Protein AF-A0A8K0Q1C7-F1 (afdb_monomer_lite)

Secondary structure (DSSP, 8-state):
-------PPEEE-PPPHHHHTSPP---SSGGGS-HHHHHHHHHH---HHHHHHHHHT-HHHHHHGGGS--EEE-STTS-TTGGGG-HHHHHHHHHHHSPB-TTSSBPTTEEE-TTT--EEE--GGGGHHHHHHHHHH--STTHHHHHHHHHHHHHTT--SS-HHHHHHHHHHHHHTT-S----TTTTTS-GGGGG----

Sequence (199 aa):
MKLVKCTHPTVPFIIPKELLNAVPRISSSLVRLPPEVLHNVFSHVTDPIDQVCLALTCKHLLQASSSLVMKIPSVAKLGDLRMLLCHRMDTLLRSTAAPLDVLGQPRDMSVPCQKCLRSRPARRSHWKEEGERFALMEPRTDAREIWNLIVLAWAIRYSPLCPACLLEVRRELEEKGDSQPDVPGITSLPKERCQLEWK

pLDDT: mean 74.29, std 16.91, range [25.5, 92.81]

Foldseek 3Di:
DDQDPPPFDKDWDDDDVVLLPDDWDDDDPLLVDDLVVLVVVLVPPPDLLVSVLQLLPTSSSVNSCNPPGRIDGDPPPDPDPCCVRPPSVLCSLCSRQFDADPVRHRDPQWHQAPPVSHTDHLDVVVCVVVQVVQPVVDPDPCSNVLLVLLSNCVSVVVDSHHSVVLVVVVVVCVVVVPDDDPSRRRPPDPPVVVPPDDD

Structure (mmCIF, N/CA/C/O backbone):
data_AF-A0A8K0Q1C7-F1
#
_entry.id   AF-A0A8K0Q1C7-F1
#
loop_
_atom_site.group_PDB
_atom_site.id
_atom_site.type_symbol
_atom_site.label_atom_id
_atom_site.label_alt_id
_atom_site.label_comp_id
_atom_site.label_asym_id
_atom_site.label_entity_id
_atom_site.label_seq_id
_atom_site.pdbx_PDB_ins_code
_atom_site.Cartn_x
_atom_site.Cartn_y
_atom_site.Cartn_z
_atom_site.occupancy
_atom_site.B_iso_or_equiv
_atom_site.auth_seq_id
_atom_site.auth_comp_id
_atom_site.auth_asym_id
_atom_site.auth_atom_id
_atom_site.pdbx_PDB_model_num
ATOM 1 N N . MET A 1 1 ? -1.712 -27.040 -1.690 1.00 34.91 1 MET A N 1
ATOM 2 C CA . MET A 1 1 ? -0.742 -25.965 -1.373 1.00 34.91 1 MET A CA 1
ATOM 3 C C . MET A 1 1 ? -0.682 -25.800 0.139 1.00 34.91 1 MET A C 1
ATOM 5 O O . MET A 1 1 ? -1.714 -25.535 0.739 1.00 34.91 1 MET A O 1
ATOM 9 N N . LYS A 1 2 ? 0.472 -26.036 0.778 1.00 25.50 2 LYS A N 1
ATOM 10 C CA . LYS A 1 2 ? 0.638 -25.807 2.223 1.00 25.50 2 LYS A CA 1
ATOM 11 C C . LYS A 1 2 ? 0.784 -24.300 2.447 1.00 25.50 2 LYS A C 1
ATOM 13 O O . LYS A 1 2 ? 1.738 -23.713 1.945 1.00 25.50 2 LYS A O 1
ATOM 18 N N . LEU A 1 3 ? -0.158 -23.683 3.164 1.00 35.91 3 LEU A N 1
ATOM 19 C CA . LEU A 1 3 ? -0.020 -22.307 3.643 1.00 35.91 3 LEU A CA 1
ATOM 20 C C . LEU A 1 3 ? 1.204 -22.261 4.561 1.00 35.91 3 LEU A C 1
ATOM 22 O O . LEU A 1 3 ? 1.187 -22.803 5.667 1.00 35.91 3 LEU A O 1
ATOM 26 N N . VAL A 1 4 ? 2.293 -21.671 4.073 1.00 39.97 4 VAL A N 1
ATOM 27 C CA . VAL A 1 4 ? 3.474 -21.391 4.886 1.00 39.97 4 VAL A CA 1
ATOM 28 C C . VAL A 1 4 ? 3.010 -20.466 6.008 1.00 39.97 4 VAL A C 1
ATOM 30 O O . VAL A 1 4 ? 2.592 -19.338 5.750 1.00 39.97 4 VAL A O 1
ATOM 33 N N . LYS A 1 5 ? 3.029 -20.947 7.258 1.00 42.75 5 LYS A N 1
ATOM 34 C CA . LYS A 1 5 ? 2.803 -20.098 8.431 1.00 42.75 5 LYS A CA 1
ATOM 35 C C . LYS A 1 5 ? 3.924 -19.073 8.462 1.00 42.75 5 LYS A C 1
ATOM 37 O O . LYS A 1 5 ? 5.047 -19.384 8.851 1.00 42.75 5 LYS A O 1
ATOM 42 N N . CYS A 1 6 ? 3.634 -17.858 8.025 1.00 48.75 6 CYS A N 1
ATOM 43 C CA . CYS A 1 6 ? 4.594 -16.785 8.124 1.00 48.75 6 CYS A CA 1
ATOM 44 C C . CYS A 1 6 ? 4.707 -16.339 9.589 1.00 48.75 6 CYS A C 1
ATOM 46 O O . CYS A 1 6 ? 3.894 -15.556 10.080 1.00 48.75 6 CYS A O 1
ATOM 48 N N . THR A 1 7 ? 5.707 -16.847 10.306 1.00 54.44 7 THR A N 1
ATOM 49 C CA . THR A 1 7 ? 6.089 -16.358 11.636 1.00 54.44 7 THR A CA 1
ATOM 50 C C . THR A 1 7 ? 6.857 -15.049 11.470 1.00 54.44 7 THR A C 1
ATOM 52 O O . THR A 1 7 ? 8.086 -15.020 11.501 1.00 54.44 7 THR A O 1
ATOM 55 N N . HIS A 1 8 ? 6.140 -13.962 11.187 1.00 60.16 8 HIS A N 1
ATOM 56 C CA . HIS A 1 8 ? 6.754 -12.644 11.073 1.00 60.16 8 HIS A CA 1
ATOM 57 C C . HIS A 1 8 ? 7.004 -12.039 12.455 1.00 60.16 8 HIS A C 1
ATOM 59 O O . HIS A 1 8 ? 6.135 -12.143 13.324 1.00 60.16 8 HIS A O 1
ATOM 65 N N . PRO A 1 9 ? 8.143 -11.356 12.661 1.00 65.62 9 PRO A N 1
ATOM 66 C CA . PRO A 1 9 ? 8.291 -10.489 13.816 1.00 65.62 9 PRO A CA 1
ATOM 67 C C . PRO A 1 9 ? 7.223 -9.392 13.738 1.00 65.62 9 PRO A C 1
ATOM 69 O O . PRO A 1 9 ? 7.116 -8.679 12.738 1.00 65.62 9 PRO A O 1
ATOM 72 N N . THR A 1 10 ? 6.406 -9.277 14.779 1.00 71.44 10 THR A N 1
ATOM 73 C CA . THR A 1 10 ? 5.402 -8.217 14.894 1.00 71.44 10 THR A CA 1
ATOM 74 C C . THR A 1 10 ? 5.972 -7.031 15.651 1.00 71.44 10 THR A C 1
ATOM 76 O O . THR A 1 10 ? 6.664 -7.223 16.650 1.00 71.44 10 THR A O 1
ATOM 79 N N . VAL A 1 11 ? 5.628 -5.821 15.225 1.00 79.44 11 VAL A N 1
ATOM 80 C CA . VAL A 1 11 ? 5.903 -4.582 15.964 1.00 79.44 11 VAL A CA 1
ATOM 81 C C . VAL A 1 11 ? 4.587 -3.951 16.420 1.00 79.44 11 VAL A C 1
ATOM 83 O O . VAL A 1 11 ? 3.551 -4.187 15.786 1.00 79.44 11 VAL A O 1
ATOM 86 N N . PRO A 1 12 ? 4.587 -3.191 17.529 1.00 84.12 12 PRO A N 1
ATOM 87 C CA . PRO A 1 12 ? 3.409 -2.432 17.923 1.00 84.12 12 PRO A CA 1
ATOM 88 C C . PRO A 1 12 ? 3.047 -1.431 16.823 1.00 84.12 12 PRO A C 1
ATOM 90 O O . PRO A 1 12 ? 3.923 -0.788 16.241 1.00 84.12 12 PRO A O 1
ATOM 93 N N . PHE A 1 13 ? 1.756 -1.311 16.531 1.00 83.19 13 PHE A N 1
ATOM 94 C CA . PHE A 1 13 ? 1.253 -0.252 15.669 1.00 83.19 13 PHE A CA 1
ATOM 95 C C . PHE A 1 13 ? 1.277 1.067 16.442 1.00 83.19 13 PHE A C 1
ATOM 97 O O . PHE A 1 13 ? 0.589 1.217 17.450 1.00 83.19 13 PHE A O 1
ATOM 104 N N . ILE A 1 14 ? 2.099 2.011 15.988 1.00 86.06 14 ILE A N 1
ATOM 105 C CA . ILE A 1 14 ? 2.256 3.313 16.637 1.00 86.06 14 ILE A CA 1
ATOM 106 C C . ILE A 1 14 ? 1.402 4.325 15.882 1.00 86.06 14 ILE A C 1
ATOM 108 O O . ILE A 1 14 ? 1.631 4.568 14.698 1.00 86.06 14 ILE A O 1
ATOM 112 N N . ILE A 1 15 ? 0.435 4.925 16.576 1.00 85.69 15 ILE A N 1
ATOM 113 C CA . ILE A 1 15 ? -0.414 5.980 16.020 1.00 85.69 15 ILE A CA 1
ATOM 114 C C . ILE A 1 15 ? 0.299 7.331 16.204 1.00 85.69 15 ILE A C 1
ATOM 116 O O . ILE A 1 15 ? 0.585 7.706 17.344 1.00 85.69 15 ILE A O 1
ATOM 120 N N . PRO A 1 16 ? 0.582 8.081 15.122 1.00 86.00 16 PRO A N 1
ATOM 121 C CA . PRO A 1 16 ? 1.118 9.436 15.218 1.00 86.00 16 PRO A CA 1
ATOM 122 C C . PRO A 1 16 ? 0.214 10.349 16.058 1.00 86.00 16 PRO A C 1
ATOM 124 O O . PRO A 1 16 ? -1.012 10.340 15.904 1.00 86.00 16 PRO A O 1
ATOM 127 N N . LYS A 1 17 ? 0.811 11.164 16.935 1.00 85.62 17 LYS A N 1
ATOM 128 C CA . LYS A 1 17 ? 0.073 12.034 17.872 1.00 85.62 17 LYS A CA 1
ATOM 129 C C . LYS A 1 17 ? -0.805 13.050 17.141 1.00 85.62 17 LYS A C 1
ATOM 131 O O . LYS A 1 17 ? -1.884 13.400 17.610 1.00 85.62 17 LYS A O 1
ATOM 136 N N . GLU A 1 18 ? -0.373 13.478 15.964 1.00 86.75 18 GLU A N 1
ATOM 137 C CA . GLU A 1 18 ? -1.080 14.413 15.092 1.00 86.75 18 GLU A CA 1
ATOM 138 C C . GLU A 1 18 ? -2.439 13.848 14.658 1.00 86.75 18 GLU A C 1
ATOM 140 O O . GLU A 1 18 ? -3.419 14.585 14.553 1.00 86.75 18 GLU A O 1
ATOM 145 N N . LEU A 1 19 ? -2.520 12.528 14.449 1.00 82.44 19 LEU A N 1
ATOM 146 C CA . LEU A 1 19 ? -3.763 11.853 14.079 1.00 82.44 19 LEU A CA 1
ATOM 147 C C . LEU A 1 19 ? -4.697 11.666 15.276 1.00 82.44 19 LEU A C 1
ATOM 149 O O . LEU A 1 19 ? -5.912 11.731 15.100 1.00 82.44 19 LEU A O 1
ATOM 153 N N . LEU A 1 20 ? -4.146 11.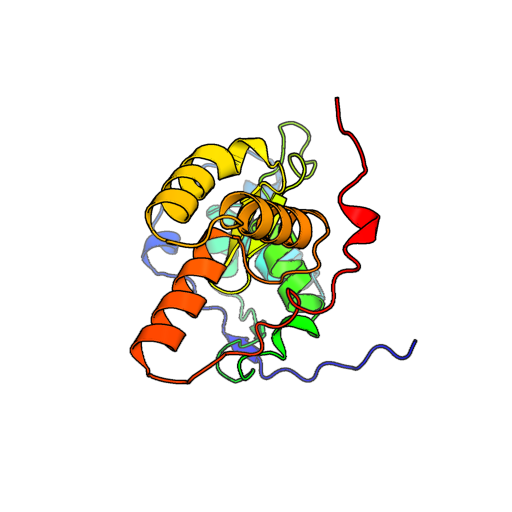490 16.480 1.00 83.31 20 LEU A N 1
ATOM 154 C CA . LEU A 1 20 ? -4.931 11.396 17.714 1.00 83.31 20 LEU A CA 1
ATOM 155 C C . LEU A 1 20 ? -5.591 12.727 18.080 1.00 83.31 20 LEU A C 1
ATOM 157 O O . LEU A 1 20 ? -6.706 12.728 18.588 1.00 83.31 20 LEU A O 1
ATOM 161 N N . ASN A 1 21 ? -4.951 13.852 17.767 1.00 83.31 21 ASN A N 1
ATOM 162 C CA . ASN A 1 21 ? -5.474 15.186 18.078 1.00 83.31 21 ASN A CA 1
ATOM 163 C C . ASN A 1 21 ? -6.458 15.725 17.025 1.00 83.31 21 ASN A C 1
ATOM 165 O O . ASN A 1 21 ? -7.063 16.779 17.216 1.00 83.31 21 ASN A O 1
ATOM 169 N N . ALA A 1 22 ? -6.615 15.041 15.892 1.00 81.50 22 ALA A N 1
ATOM 170 C CA . ALA A 1 22 ? -7.478 15.508 14.818 1.00 81.50 22 ALA A CA 1
ATOM 171 C C . ALA A 1 22 ? -8.967 15.369 15.182 1.00 81.50 22 ALA A C 1
ATOM 173 O O . ALA A 1 22 ? -9.406 14.320 15.646 1.00 81.50 22 ALA A O 1
ATOM 174 N N . VAL A 1 23 ? -9.775 16.395 14.890 1.00 82.44 23 VAL A N 1
ATOM 175 C CA . VAL A 1 23 ? -11.224 16.352 15.148 1.00 82.44 23 VAL A CA 1
ATOM 176 C C . VAL A 1 23 ? -11.880 15.267 14.276 1.00 82.44 23 VAL A C 1
ATOM 178 O O . VAL A 1 23 ? -11.792 15.338 13.041 1.00 82.44 23 VAL A O 1
ATOM 181 N N . PRO A 1 24 ? -12.520 14.244 14.874 1.00 79.00 24 PRO A N 1
ATOM 182 C CA . PRO A 1 24 ? -13.181 13.194 14.118 1.00 79.00 24 PRO A CA 1
ATOM 183 C C . PRO A 1 24 ? -14.488 13.711 13.512 1.00 79.00 24 PRO A C 1
ATOM 185 O O . PRO A 1 24 ? -15.308 14.337 14.179 1.00 79.00 24 PRO A O 1
ATOM 188 N N . ARG A 1 25 ? -14.718 13.404 12.232 1.00 79.25 25 ARG A N 1
ATOM 189 C CA . ARG A 1 25 ? -16.016 13.634 11.593 1.00 79.25 25 ARG A CA 1
ATOM 190 C C . ARG A 1 25 ? -16.886 12.400 11.796 1.00 79.25 25 ARG A C 1
ATOM 192 O O . ARG A 1 25 ? -16.594 11.345 11.241 1.00 79.25 25 ARG A O 1
ATOM 199 N N . ILE A 1 26 ? -17.953 12.541 12.573 1.00 77.69 26 ILE A N 1
ATOM 200 C CA . ILE A 1 26 ? -18.893 11.451 12.844 1.00 77.69 26 ILE A CA 1
ATOM 201 C C . ILE A 1 26 ? -19.893 11.372 11.689 1.00 77.69 26 ILE A C 1
ATOM 203 O O . ILE A 1 26 ? -20.749 12.243 11.541 1.00 77.69 26 ILE A O 1
ATOM 207 N N . SER A 1 27 ? -19.777 10.338 10.858 1.00 77.06 27 SER A N 1
ATOM 208 C CA . SER A 1 27 ? -20.628 10.148 9.674 1.00 77.06 27 SER A CA 1
ATOM 209 C C . SER A 1 27 ? -21.530 8.913 9.733 1.00 77.06 27 SER A C 1
ATOM 211 O O . SER A 1 27 ? -22.470 8.835 8.949 1.00 77.06 27 SER A O 1
ATOM 213 N N . SER A 1 28 ? -21.291 7.965 10.646 1.00 84.19 28 SER A N 1
ATOM 214 C CA . SER A 1 28 ? -22.028 6.694 10.717 1.00 84.19 28 SER A CA 1
ATOM 215 C C . SER A 1 28 ? -22.535 6.377 12.126 1.00 84.19 28 SER A C 1
ATOM 217 O O . SER A 1 28 ? -22.046 6.923 13.114 1.00 84.19 28 SER A O 1
ATOM 219 N N . SER A 1 29 ? -23.524 5.482 12.220 1.00 86.25 29 SER A N 1
ATOM 220 C CA . SER A 1 29 ? -24.071 4.987 13.492 1.00 86.25 29 SER A CA 1
ATOM 221 C C . SER A 1 29 ? -23.040 4.213 14.313 1.00 86.25 29 SER A C 1
ATOM 223 O O . SER A 1 29 ? -22.996 4.379 15.526 1.00 86.25 29 SER A O 1
ATOM 225 N N . LEU A 1 30 ? -22.168 3.442 13.655 1.00 85.19 30 LEU A N 1
ATOM 226 C CA . LEU A 1 30 ? -21.071 2.718 14.302 1.00 85.19 30 LEU A CA 1
ATOM 227 C C . LEU A 1 30 ? -20.142 3.672 15.065 1.00 85.19 30 LEU A C 1
ATOM 229 O O . LEU A 1 30 ? -19.778 3.413 16.201 1.00 85.19 30 LEU A O 1
ATOM 233 N N . VAL A 1 31 ? -19.810 4.813 14.460 1.00 84.06 31 VAL A N 1
ATOM 234 C CA . VAL A 1 31 ? -18.893 5.817 15.023 1.00 84.06 31 VAL A CA 1
ATOM 235 C C . VAL A 1 31 ? -19.557 6.669 16.122 1.00 84.06 31 VAL A C 1
ATOM 237 O O . VAL A 1 31 ? -18.884 7.437 16.795 1.00 84.06 31 VAL A O 1
ATOM 240 N N . ARG A 1 32 ? -20.877 6.542 16.325 1.00 86.69 32 ARG A N 1
ATOM 241 C CA . ARG A 1 32 ? -21.614 7.185 17.432 1.00 86.69 32 ARG A CA 1
ATOM 242 C C . ARG A 1 32 ? -21.676 6.328 18.692 1.00 86.69 32 ARG A C 1
ATOM 244 O O . ARG A 1 32 ? -22.208 6.790 19.699 1.00 86.69 32 ARG A O 1
ATOM 251 N N . LEU A 1 33 ? -21.216 5.081 18.622 1.00 87.50 33 LEU A N 1
ATOM 252 C CA . LEU A 1 33 ? -21.247 4.188 19.768 1.00 87.50 33 LEU A CA 1
ATOM 253 C C . LEU A 1 33 ? -20.301 4.689 20.870 1.00 87.50 33 LEU A C 1
ATOM 255 O O . LEU A 1 33 ? -19.265 5.282 20.559 1.00 87.50 33 LEU A O 1
ATOM 259 N N . PRO A 1 34 ? -20.627 4.427 22.146 1.00 88.88 34 PRO A N 1
ATOM 260 C CA . PRO A 1 34 ? -19.713 4.690 23.246 1.00 88.88 34 PRO A CA 1
ATOM 261 C C . PRO A 1 34 ? -18.364 3.978 23.043 1.00 88.88 34 PRO A C 1
ATOM 263 O O . PRO A 1 34 ? -18.330 2.882 22.464 1.00 88.88 34 PRO A O 1
ATOM 266 N N . PRO A 1 35 ? -17.253 4.564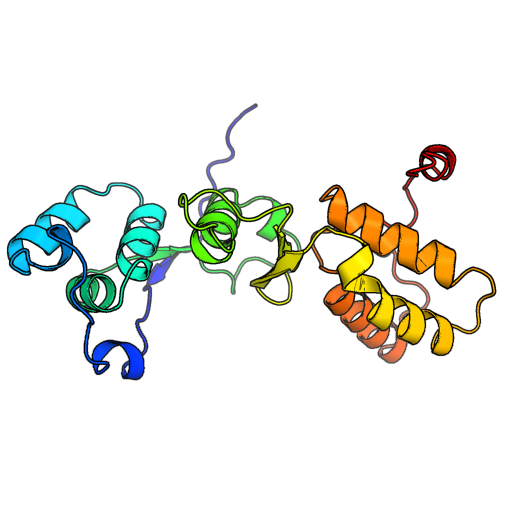 23.520 1.00 85.38 35 PRO A N 1
ATOM 267 C CA . PRO A 1 35 ? -15.916 4.008 23.331 1.00 85.38 35 PRO A CA 1
ATOM 268 C C . PRO A 1 35 ? -15.776 2.585 23.888 1.00 85.38 35 PRO A C 1
ATOM 270 O O . PRO A 1 35 ? -15.075 1.773 23.292 1.00 85.38 35 PRO A O 1
ATOM 273 N N . GLU A 1 36 ? -16.499 2.239 24.953 1.00 89.88 36 GLU A N 1
ATOM 274 C CA . GLU A 1 36 ? -16.512 0.899 25.550 1.00 89.88 36 GLU A CA 1
ATOM 275 C C . GLU A 1 36 ? -17.083 -0.143 24.580 1.00 89.88 36 GLU A C 1
ATOM 277 O O . GLU A 1 36 ? -16.567 -1.254 24.451 1.00 89.88 36 GLU A O 1
ATOM 282 N N . VAL A 1 37 ? -18.139 0.226 23.849 1.00 91.94 37 VAL A N 1
ATOM 283 C CA . VAL A 1 37 ? -18.746 -0.644 22.837 1.00 91.94 37 VAL A CA 1
ATOM 284 C C . VAL A 1 37 ? -17.806 -0.785 21.645 1.00 91.94 37 VAL A C 1
ATOM 286 O O . VAL A 1 37 ? -17.632 -1.889 21.135 1.00 91.94 37 VAL A O 1
ATOM 289 N N . LEU A 1 38 ? -17.151 0.303 21.230 1.00 90.25 38 LEU A N 1
ATOM 290 C CA . LEU A 1 38 ? -16.139 0.255 20.176 1.00 90.25 38 LEU A CA 1
ATOM 291 C C . LEU A 1 38 ? -14.970 -0.655 20.565 1.00 90.25 38 LEU A C 1
ATOM 293 O O . LEU A 1 38 ? -14.557 -1.482 19.757 1.00 90.25 38 LEU A O 1
ATOM 297 N N . HIS A 1 39 ? -14.477 -0.576 21.803 1.00 89.25 39 HIS A N 1
ATOM 298 C CA . HIS A 1 39 ? -13.449 -1.489 22.316 1.00 89.25 39 HIS A CA 1
ATOM 299 C C . HIS A 1 39 ? -13.892 -2.946 22.274 1.00 89.25 39 HIS A C 1
ATOM 301 O O . HIS A 1 39 ? -13.106 -3.792 21.853 1.00 89.25 39 HIS A O 1
ATOM 307 N N . ASN A 1 40 ? -15.145 -3.237 22.630 1.00 90.69 40 ASN A N 1
ATOM 308 C CA . ASN A 1 40 ? -15.696 -4.584 22.494 1.00 90.69 40 ASN A CA 1
ATOM 309 C C . ASN A 1 40 ? -15.747 -5.040 21.030 1.00 90.69 40 ASN A C 1
ATOM 311 O O . ASN A 1 40 ? -15.426 -6.185 20.731 1.00 90.69 40 ASN A O 1
ATOM 315 N N . VAL A 1 41 ? -16.081 -4.154 20.088 1.00 91.56 41 VAL A N 1
ATOM 316 C CA . VAL A 1 41 ? -16.011 -4.488 18.656 1.00 91.56 41 VAL A CA 1
ATOM 317 C C . VAL A 1 41 ? -14.579 -4.857 18.266 1.00 91.56 41 VAL A C 1
ATOM 319 O O . VAL A 1 41 ? -14.373 -5.903 17.656 1.00 91.56 41 VAL A O 1
ATOM 322 N N . PHE A 1 42 ? -13.584 -4.058 18.659 1.00 91.25 42 PHE A N 1
ATOM 323 C CA . PHE A 1 42 ? -12.179 -4.362 18.378 1.00 91.25 42 PHE A CA 1
ATOM 324 C C . PHE A 1 42 ? -11.700 -5.667 19.033 1.00 91.25 42 PHE A C 1
ATOM 326 O O . PHE A 1 42 ? -10.927 -6.397 18.413 1.00 91.25 42 PHE A O 1
ATOM 333 N N . SER A 1 43 ? -12.148 -5.985 20.252 1.00 89.31 43 SER A N 1
ATOM 334 C CA . SER A 1 43 ? -11.747 -7.213 20.954 1.00 89.31 43 SER A CA 1
ATOM 335 C C . SER A 1 43 ? -12.317 -8.481 20.308 1.00 89.31 43 SER A C 1
ATOM 337 O O . SER A 1 43 ? -11.690 -9.538 20.382 1.00 89.31 43 SER A O 1
ATOM 339 N N . HIS A 1 44 ? -13.454 -8.373 19.614 1.00 91.69 44 HIS A N 1
ATOM 340 C CA . HIS A 1 44 ? -14.030 -9.460 18.821 1.00 91.69 44 HIS A CA 1
ATOM 341 C C . HIS A 1 44 ? -13.348 -9.674 17.463 1.00 91.69 44 HIS A C 1
ATOM 343 O O . HIS A 1 44 ? -13.523 -10.734 16.859 1.00 91.69 44 HIS A O 1
ATOM 349 N N . VAL A 1 45 ? -12.552 -8.718 16.974 1.00 89.06 45 VAL A N 1
ATOM 350 C CA . VAL A 1 45 ? -11.772 -8.902 15.745 1.00 89.06 45 VAL A CA 1
ATOM 351 C C . VAL A 1 45 ? -10.541 -9.750 16.059 1.00 89.06 45 VAL A C 1
ATOM 353 O O . VAL A 1 45 ? -9.613 -9.300 16.725 1.00 89.06 45 VAL A O 1
ATOM 356 N N . THR A 1 46 ? -10.521 -10.991 15.572 1.00 85.75 46 THR A N 1
ATOM 357 C CA . THR A 1 46 ? -9.462 -11.962 15.894 1.00 85.75 46 THR A CA 1
ATOM 358 C C . THR A 1 46 ? -8.181 -11.778 15.085 1.00 85.75 46 THR A C 1
ATOM 360 O O . THR A 1 46 ? -7.116 -12.197 15.537 1.00 85.75 46 THR A O 1
ATOM 363 N N . ASP A 1 47 ? -8.262 -11.193 13.885 1.00 82.75 47 ASP A N 1
ATOM 364 C CA . ASP A 1 47 ? -7.087 -10.935 13.052 1.00 82.75 47 ASP A CA 1
ATOM 365 C C . ASP A 1 47 ? -6.502 -9.538 13.362 1.00 82.75 47 ASP A C 1
ATOM 367 O O . ASP A 1 47 ? -7.180 -8.529 13.163 1.00 82.75 47 ASP A O 1
ATOM 371 N N . PRO A 1 48 ? -5.229 -9.436 13.799 1.00 81.44 48 PRO A N 1
ATOM 372 C CA . PRO A 1 48 ? -4.538 -8.155 13.969 1.00 81.44 48 PRO A CA 1
ATOM 373 C C . PRO A 1 48 ? -4.542 -7.250 12.725 1.00 81.44 48 PRO A C 1
ATOM 375 O O . PRO A 1 48 ? -4.487 -6.030 12.850 1.00 81.44 48 PRO A O 1
ATOM 378 N N . ILE A 1 49 ? -4.591 -7.834 11.525 1.00 80.56 49 ILE A N 1
ATOM 379 C CA . ILE A 1 49 ? -4.678 -7.107 10.253 1.00 80.56 49 ILE A CA 1
ATOM 380 C C . ILE A 1 49 ? -6.027 -6.408 10.147 1.00 80.56 49 ILE A C 1
ATOM 382 O O . ILE A 1 49 ? -6.075 -5.208 9.885 1.00 80.56 49 ILE A O 1
ATOM 386 N N . ASP A 1 50 ? -7.101 -7.136 10.433 1.00 83.75 50 ASP A N 1
ATOM 387 C CA . ASP A 1 50 ? -8.457 -6.605 10.397 1.00 83.75 50 ASP A CA 1
ATOM 388 C C . ASP A 1 50 ? -8.668 -5.557 11.494 1.00 83.75 50 ASP A C 1
ATOM 390 O O . ASP A 1 50 ? -9.343 -4.559 11.254 1.00 83.75 50 ASP A O 1
ATOM 394 N N . GLN A 1 51 ? -8.034 -5.716 12.665 1.00 88.06 51 GLN A N 1
ATOM 395 C CA . GLN A 1 51 ? -8.037 -4.692 13.719 1.00 88.06 51 GLN A CA 1
ATOM 396 C C . GLN A 1 51 ? -7.423 -3.380 13.222 1.00 88.06 51 GLN A C 1
ATOM 398 O O . GLN A 1 51 ? -8.001 -2.309 13.405 1.00 88.06 51 GLN A O 1
ATOM 403 N N . VAL A 1 52 ? -6.272 -3.454 12.552 1.00 87.19 52 VAL A N 1
ATOM 404 C CA . VAL A 1 52 ? -5.601 -2.275 11.992 1.00 87.19 52 VAL A CA 1
ATOM 405 C C . VAL A 1 52 ? -6.424 -1.676 10.855 1.00 87.19 52 VAL A C 1
ATOM 407 O O . VAL A 1 52 ? -6.606 -0.462 10.816 1.00 87.19 52 VAL A O 1
ATOM 410 N N . CYS A 1 53 ? -6.982 -2.495 9.961 1.00 84.69 53 CYS A N 1
ATOM 411 C CA . CYS A 1 53 ? -7.887 -2.022 8.914 1.00 84.69 53 CYS A CA 1
ATOM 412 C C . CYS A 1 53 ? -9.103 -1.301 9.506 1.00 84.69 53 CYS A C 1
ATOM 414 O O . CYS A 1 53 ? -9.424 -0.204 9.055 1.00 84.69 53 CYS A O 1
ATOM 416 N N . LEU A 1 54 ? -9.728 -1.866 10.544 1.00 88.81 54 LEU A N 1
ATOM 417 C CA . LEU A 1 54 ? -10.853 -1.263 11.253 1.00 88.81 54 LEU A CA 1
ATOM 418 C C . LEU A 1 54 ? -10.466 0.090 11.862 1.00 88.81 54 LEU A C 1
ATOM 420 O O . LEU A 1 54 ? -11.178 1.073 11.655 1.00 88.81 54 LEU A O 1
ATOM 424 N N . ALA A 1 55 ? -9.319 0.167 12.540 1.00 90.06 55 ALA A N 1
ATOM 425 C CA . ALA A 1 55 ? -8.792 1.414 13.089 1.00 90.06 55 ALA A CA 1
ATOM 426 C C . ALA A 1 55 ? -8.550 2.472 12.000 1.00 90.06 55 ALA A C 1
ATOM 428 O O . ALA A 1 55 ? -8.867 3.643 12.189 1.00 90.06 55 ALA A O 1
ATOM 429 N N . LEU A 1 56 ? -8.035 2.068 10.836 1.00 87.19 56 LEU A N 1
ATOM 430 C CA . LEU A 1 56 ? -7.710 2.969 9.727 1.00 87.19 56 LEU A CA 1
ATOM 431 C C . LEU A 1 56 ? -8.925 3.437 8.909 1.00 87.19 56 LEU A C 1
ATOM 433 O O . LEU A 1 56 ? -8.782 4.360 8.108 1.00 87.19 56 LEU A O 1
ATOM 437 N N . THR A 1 57 ? -10.115 2.861 9.106 1.00 85.38 57 THR A N 1
ATOM 438 C CA . THR A 1 57 ? -11.321 3.275 8.363 1.00 85.38 57 THR A CA 1
ATOM 439 C C . THR A 1 57 ? -11.703 4.736 8.609 1.00 85.38 57 THR A C 1
ATOM 441 O O . THR A 1 57 ? -12.142 5.428 7.687 1.00 85.38 57 THR A O 1
ATOM 444 N N . CYS A 1 58 ? -11.551 5.235 9.840 1.00 85.69 58 CYS A N 1
ATOM 445 C CA . CYS A 1 58 ? -11.808 6.632 10.165 1.00 85.69 58 CYS A CA 1
ATOM 446 C C . CYS A 1 58 ? -11.021 7.097 11.395 1.00 85.69 58 CYS A C 1
ATOM 448 O O . CYS A 1 58 ? -10.616 6.309 12.246 1.00 85.69 58 CYS A O 1
ATOM 450 N N . LYS A 1 59 ? -10.862 8.419 11.530 1.00 87.69 59 LYS A N 1
ATOM 451 C CA . LYS A 1 59 ? -10.118 9.032 12.644 1.00 87.69 59 LYS A CA 1
ATOM 452 C C . LYS A 1 59 ? -10.673 8.658 14.019 1.00 87.69 59 LYS A C 1
ATOM 454 O O . LYS A 1 59 ? -9.898 8.466 14.944 1.00 87.69 59 LYS A O 1
ATOM 459 N N . HIS A 1 60 ? -11.995 8.545 14.148 1.00 88.31 60 HIS A N 1
ATOM 460 C CA . HIS A 1 60 ? -12.613 8.211 15.429 1.00 88.31 60 HIS A CA 1
ATOM 461 C C . HIS A 1 60 ? -12.303 6.775 15.858 1.00 88.31 60 HIS A C 1
ATOM 463 O O . HIS A 1 60 ? -11.985 6.538 17.015 1.00 88.31 60 HIS A O 1
ATOM 469 N N . LEU A 1 61 ? -12.347 5.823 14.921 1.00 89.81 61 LEU A N 1
ATOM 470 C CA . LEU A 1 61 ? -11.982 4.433 15.197 1.00 89.81 61 LEU A CA 1
ATOM 471 C C . LEU A 1 61 ? -10.483 4.301 15.470 1.00 89.81 61 LEU A C 1
ATOM 473 O O . LEU A 1 61 ? -10.098 3.559 16.369 1.00 89.81 61 LEU A O 1
ATOM 477 N N . LEU A 1 62 ? -9.650 5.094 14.791 1.00 89.75 62 LEU A N 1
ATOM 478 C CA . LEU A 1 62 ? -8.227 5.196 15.101 1.00 89.75 62 LEU A CA 1
ATOM 479 C C . LEU A 1 62 ? -7.998 5.706 16.535 1.00 89.75 62 LEU A C 1
ATOM 481 O O . LEU A 1 62 ? -7.227 5.110 17.282 1.00 89.75 62 LEU A O 1
ATOM 485 N N . GLN A 1 63 ? -8.707 6.758 16.951 1.00 88.44 63 GLN A N 1
ATOM 486 C CA . GLN A 1 63 ? -8.657 7.287 18.319 1.00 88.44 63 GLN A CA 1
ATOM 487 C C . GLN A 1 63 ? -9.159 6.270 19.347 1.00 88.44 63 GLN A C 1
ATOM 489 O O . GLN A 1 63 ? -8.484 6.040 20.348 1.00 88.44 63 GLN A O 1
ATOM 494 N N . ALA A 1 64 ? -10.293 5.615 19.090 1.00 87.69 64 ALA A N 1
ATOM 495 C CA . ALA A 1 64 ? -10.825 4.569 19.959 1.00 87.69 64 ALA A CA 1
ATOM 496 C C . ALA A 1 64 ? -9.829 3.408 20.111 1.00 87.69 64 ALA A C 1
ATOM 498 O O . ALA A 1 64 ? -9.663 2.872 21.202 1.00 87.69 64 ALA A O 1
ATOM 499 N N . SER A 1 65 ? -9.097 3.070 19.049 1.00 89.44 65 SER A N 1
ATOM 500 C CA . SER A 1 65 ? -8.083 2.014 19.072 1.00 89.44 65 SER A CA 1
ATOM 501 C C . SER A 1 65 ? -6.781 2.387 19.798 1.00 89.44 65 SER A C 1
ATOM 503 O O . SER A 1 65 ? -5.932 1.524 19.994 1.00 89.44 65 SER A O 1
ATOM 505 N N . SER A 1 66 ? -6.602 3.643 20.224 1.00 87.94 66 SER A N 1
ATOM 506 C CA . SER A 1 66 ? -5.342 4.124 20.820 1.00 87.94 66 SER A CA 1
ATOM 507 C C . SER A 1 66 ? -4.969 3.460 22.147 1.00 87.94 66 SER A C 1
ATOM 509 O O . SER A 1 66 ? -3.788 3.363 22.476 1.00 87.94 66 SER A O 1
ATOM 511 N N . SER A 1 67 ? -5.957 2.968 22.892 1.00 83.00 67 SER A N 1
ATOM 512 C CA . SER A 1 67 ? -5.761 2.204 24.126 1.00 83.00 67 SER A CA 1
ATOM 513 C C . SER A 1 67 ? -5.557 0.704 23.883 1.00 83.00 67 SER A C 1
ATOM 515 O O . SER A 1 67 ? -5.352 -0.045 24.836 1.00 83.00 67 SER A O 1
ATOM 517 N N . LEU A 1 68 ? -5.622 0.247 22.627 1.00 85.00 68 LEU A N 1
ATOM 518 C CA . LEU A 1 68 ? -5.473 -1.156 22.254 1.00 85.00 68 LEU A CA 1
ATOM 519 C C . LEU A 1 68 ? -4.061 -1.435 21.740 1.00 85.00 68 LEU A C 1
ATOM 521 O O . LEU A 1 68 ? -3.502 -0.701 20.926 1.00 85.00 68 LEU A O 1
ATOM 525 N N . VAL A 1 69 ? -3.492 -2.560 22.171 1.00 83.94 69 VAL A N 1
ATOM 526 C CA . VAL A 1 69 ? -2.188 -3.021 21.682 1.00 83.94 69 VAL A CA 1
ATOM 527 C C . VAL A 1 69 ? -2.385 -3.795 20.380 1.00 83.94 69 VAL A C 1
ATOM 529 O O . VAL A 1 69 ? -2.467 -5.023 20.371 1.00 83.94 69 VAL A O 1
ATOM 532 N N . MET A 1 70 ? -2.447 -3.070 19.265 1.00 85.12 70 MET A N 1
ATOM 533 C CA . MET A 1 70 ? -2.466 -3.667 17.928 1.00 85.12 70 MET A CA 1
ATOM 534 C C . MET A 1 70 ? -1.046 -4.005 17.462 1.00 85.12 70 MET A C 1
ATOM 536 O O . MET A 1 70 ? -0.090 -3.258 17.691 1.00 85.12 70 MET A O 1
ATOM 540 N N . LYS A 1 71 ? -0.901 -5.142 16.780 1.00 82.50 71 LYS A N 1
ATOM 541 C CA . LYS A 1 71 ? 0.381 -5.636 16.263 1.00 82.50 71 LYS A CA 1
ATOM 542 C C . LYS A 1 71 ? 0.340 -5.699 14.743 1.00 82.50 71 LYS A C 1
ATOM 544 O O . LYS A 1 71 ? -0.507 -6.389 14.184 1.00 82.50 71 LYS A O 1
ATOM 549 N N . ILE A 1 72 ? 1.301 -5.053 14.090 1.00 77.25 72 ILE A N 1
ATOM 550 C CA . ILE A 1 72 ? 1.494 -5.146 12.639 1.00 77.25 72 ILE A CA 1
ATOM 551 C C . ILE A 1 72 ? 2.710 -6.018 12.309 1.00 77.25 72 ILE A C 1
ATOM 553 O O . ILE A 1 72 ? 3.675 -6.059 13.082 1.00 77.25 72 ILE A O 1
ATOM 557 N N . PRO A 1 73 ? 2.707 -6.728 11.168 1.00 71.88 73 PRO A N 1
ATOM 558 C CA . PRO A 1 73 ? 3.911 -7.387 10.679 1.00 71.88 73 PRO A CA 1
ATOM 559 C C . PRO A 1 73 ? 5.010 -6.346 10.409 1.00 71.88 73 PRO A C 1
ATOM 561 O O . PRO A 1 73 ? 4.764 -5.313 9.791 1.00 71.88 73 PRO A O 1
ATOM 564 N N . SER A 1 74 ? 6.229 -6.598 10.889 1.00 67.38 74 SER A N 1
ATOM 565 C CA . SER A 1 74 ? 7.357 -5.683 10.692 1.00 67.38 74 SER A CA 1
ATOM 566 C C . SER A 1 74 ? 7.993 -5.862 9.316 1.00 67.38 74 SER A C 1
ATOM 568 O O . SER A 1 74 ? 8.422 -6.963 8.974 1.00 67.38 74 SER A O 1
ATOM 570 N N . VAL A 1 75 ? 8.119 -4.764 8.566 1.00 57.59 75 VAL A N 1
ATOM 571 C CA . VAL A 1 75 ? 8.801 -4.726 7.258 1.00 57.59 75 VAL A CA 1
ATOM 572 C C . VAL A 1 75 ? 10.327 -4.648 7.415 1.00 57.59 75 VAL A C 1
ATOM 574 O O . VAL A 1 75 ? 11.056 -5.223 6.618 1.00 57.59 75 VAL A O 1
ATOM 577 N N . ALA A 1 76 ? 10.829 -4.033 8.493 1.00 53.72 76 ALA A N 1
ATOM 578 C CA . ALA A 1 76 ? 12.255 -3.726 8.681 1.00 53.72 76 ALA A CA 1
ATOM 579 C C . ALA A 1 76 ? 13.185 -4.951 8.827 1.00 53.72 76 ALA A C 1
ATOM 581 O O . ALA A 1 76 ? 14.400 -4.809 8.753 1.00 53.72 76 ALA A O 1
ATOM 582 N N . LYS A 1 77 ? 12.638 -6.154 9.052 1.00 49.00 77 LYS A N 1
ATOM 583 C CA . LYS A 1 77 ? 13.411 -7.412 9.134 1.00 49.00 77 LYS A CA 1
ATOM 584 C C . LYS A 1 77 ? 13.175 -8.359 7.953 1.00 49.00 77 LYS A C 1
ATOM 586 O O . LYS A 1 77 ? 13.738 -9.452 7.934 1.00 49.00 77 LYS A O 1
ATOM 591 N N . LEU A 1 78 ? 12.339 -7.982 6.984 1.00 50.16 78 LEU A N 1
ATOM 592 C CA . LEU A 1 78 ? 12.169 -8.736 5.745 1.00 50.16 78 LEU A CA 1
ATOM 593 C C . LEU A 1 78 ? 13.090 -8.132 4.684 1.00 50.16 78 LEU A C 1
ATOM 595 O O . LEU A 1 78 ? 12.725 -7.158 4.041 1.00 50.16 78 LEU A O 1
ATOM 599 N N . GLY A 1 79 ? 14.274 -8.720 4.503 1.00 46.03 79 GLY A N 1
ATOM 600 C CA . GLY A 1 79 ? 15.172 -8.363 3.403 1.00 46.03 79 GLY A CA 1
ATOM 601 C C . GLY A 1 79 ? 14.469 -8.374 2.035 1.00 46.03 79 GLY A C 1
ATOM 602 O O . GLY A 1 79 ? 13.563 -9.185 1.800 1.00 46.03 79 GLY A O 1
ATOM 603 N N . ASP A 1 80 ? 14.941 -7.467 1.179 1.00 53.22 80 ASP A N 1
ATOM 604 C CA . ASP A 1 80 ? 14.391 -6.817 -0.028 1.00 53.22 80 ASP A CA 1
ATOM 605 C C . ASP A 1 80 ? 13.503 -7.583 -1.034 1.00 53.22 80 ASP A C 1
ATOM 607 O O . ASP A 1 80 ? 12.983 -6.974 -1.963 1.00 53.22 80 ASP A O 1
ATOM 611 N N . LEU A 1 81 ? 13.240 -8.884 -0.888 1.00 48.75 81 LEU A N 1
ATOM 612 C CA . LEU A 1 81 ? 12.427 -9.657 -1.849 1.00 48.75 81 LEU A CA 1
ATOM 613 C C . LEU A 1 81 ? 11.384 -10.581 -1.197 1.00 48.75 81 LEU A C 1
ATOM 615 O O . LEU A 1 81 ? 10.542 -11.156 -1.884 1.00 48.75 81 LEU A O 1
ATOM 619 N N . ARG A 1 82 ? 11.367 -10.719 0.137 1.00 48.91 82 ARG A N 1
ATOM 620 C CA . ARG A 1 82 ? 10.396 -11.588 0.841 1.00 48.91 82 ARG A CA 1
ATOM 621 C C . ARG A 1 82 ? 9.038 -10.939 1.119 1.00 48.91 82 ARG A C 1
ATOM 623 O O . ARG A 1 82 ? 8.112 -11.647 1.518 1.00 48.91 82 ARG A O 1
ATOM 630 N N . MET A 1 83 ? 8.892 -9.637 0.857 1.00 51.03 83 MET A N 1
ATOM 631 C CA . MET A 1 83 ? 7.592 -8.943 0.836 1.00 51.03 83 MET A CA 1
ATOM 632 C C . MET A 1 83 ? 6.584 -9.652 -0.086 1.00 51.03 83 MET A C 1
ATOM 634 O O . MET A 1 83 ? 5.399 -9.704 0.230 1.00 51.03 83 MET A O 1
ATOM 638 N N . LEU A 1 84 ? 7.077 -10.288 -1.159 1.00 50.41 84 LEU A N 1
ATOM 639 C CA . LEU A 1 84 ? 6.311 -11.070 -2.137 1.00 50.41 84 LEU A CA 1
ATOM 640 C C . LEU A 1 84 ? 5.569 -12.289 -1.560 1.00 50.41 84 LEU A C 1
ATOM 642 O O . LEU A 1 84 ? 4.655 -12.795 -2.203 1.00 50.41 84 LEU A O 1
ATOM 646 N N . LEU A 1 85 ? 5.945 -12.785 -0.375 1.00 52.72 85 LEU A N 1
ATOM 647 C CA . LEU A 1 85 ? 5.389 -14.027 0.185 1.00 52.72 85 LEU A CA 1
ATOM 648 C C . LEU A 1 85 ? 4.489 -13.803 1.404 1.00 52.72 85 LEU A C 1
ATOM 650 O O . LEU A 1 85 ? 3.824 -14.738 1.858 1.00 52.72 85 LEU A O 1
ATOM 654 N N . CYS A 1 86 ? 4.436 -12.582 1.943 1.00 64.62 86 CYS A N 1
ATOM 655 C CA . CYS A 1 86 ? 3.526 -12.277 3.037 1.00 64.62 86 CYS A CA 1
ATOM 656 C C . CYS A 1 86 ? 2.167 -11.860 2.481 1.00 64.62 86 CYS A C 1
ATOM 658 O O . CYS A 1 86 ? 1.888 -10.673 2.310 1.00 64.62 86 CYS A O 1
ATOM 660 N N . HIS A 1 87 ? 1.295 -12.846 2.270 1.00 67.69 87 HIS A N 1
ATOM 661 C CA . HIS A 1 87 ? -0.099 -12.594 1.900 1.00 67.69 87 HIS A CA 1
ATOM 662 C C . HIS A 1 87 ? -0.774 -11.575 2.835 1.00 67.69 87 HIS A C 1
ATOM 664 O O . HIS A 1 87 ? -1.590 -10.798 2.378 1.00 67.69 87 HIS A O 1
ATOM 670 N N . ARG A 1 88 ? -0.401 -11.507 4.124 1.00 66.19 88 ARG A N 1
ATOM 671 C CA . ARG A 1 88 ? -1.000 -10.567 5.093 1.00 66.19 88 ARG A CA 1
ATOM 672 C C . ARG A 1 88 ? -0.599 -9.111 4.859 1.00 66.19 88 ARG A C 1
ATOM 674 O O . ARG A 1 88 ? -1.439 -8.231 4.999 1.00 66.19 88 ARG A O 1
ATOM 681 N N . MET A 1 89 ? 0.657 -8.850 4.494 1.00 69.69 89 MET A N 1
ATOM 682 C CA . MET A 1 89 ? 1.111 -7.499 4.144 1.00 69.69 89 MET A CA 1
ATOM 683 C C . MET A 1 89 ? 0.570 -7.074 2.783 1.00 69.69 89 MET A C 1
ATOM 685 O O . MET A 1 89 ? 0.152 -5.931 2.628 1.00 69.69 89 MET A O 1
ATOM 689 N N . ASP A 1 90 ? 0.526 -7.995 1.819 1.00 68.62 90 ASP A N 1
ATOM 690 C CA . ASP A 1 90 ? -0.126 -7.751 0.532 1.00 68.62 90 ASP A CA 1
ATOM 691 C C . ASP A 1 90 ? -1.623 -7.445 0.727 1.00 68.62 90 ASP A C 1
ATOM 693 O O . ASP A 1 90 ? -2.113 -6.453 0.193 1.00 68.62 90 ASP A O 1
ATOM 697 N N . THR A 1 91 ? -2.324 -8.199 1.582 1.00 69.44 91 THR A N 1
ATOM 698 C CA . THR A 1 91 ? -3.714 -7.917 1.967 1.00 69.44 91 THR A CA 1
ATOM 699 C C . THR A 1 91 ? -3.854 -6.554 2.633 1.00 69.44 91 THR A C 1
ATOM 701 O O . THR A 1 91 ? -4.717 -5.797 2.208 1.00 69.44 91 THR A O 1
ATOM 704 N N . LEU A 1 92 ? -3.006 -6.200 3.608 1.00 71.19 92 LEU A N 1
ATOM 705 C CA . LEU A 1 92 ? -3.020 -4.870 4.238 1.00 71.19 92 LEU A CA 1
ATOM 706 C C . LEU A 1 92 ? -2.867 -3.749 3.212 1.00 71.19 92 LEU A C 1
ATOM 708 O O . LEU A 1 92 ? -3.635 -2.789 3.213 1.00 71.19 92 LEU A O 1
ATOM 712 N N . LEU A 1 93 ? -1.869 -3.855 2.335 1.00 71.12 93 LEU A N 1
ATOM 713 C CA . LEU A 1 93 ? -1.603 -2.837 1.324 1.00 71.12 93 LEU A CA 1
ATOM 714 C C . LEU A 1 93 ? -2.764 -2.742 0.330 1.00 71.12 93 LEU A C 1
ATOM 716 O O . LEU A 1 93 ? -3.158 -1.642 -0.045 1.00 71.12 93 LEU A O 1
ATOM 720 N N . ARG A 1 94 ? -3.366 -3.869 -0.061 1.00 68.88 94 ARG A N 1
ATOM 721 C CA . ARG A 1 94 ? -4.540 -3.874 -0.945 1.00 68.88 94 ARG A CA 1
ATOM 722 C C . 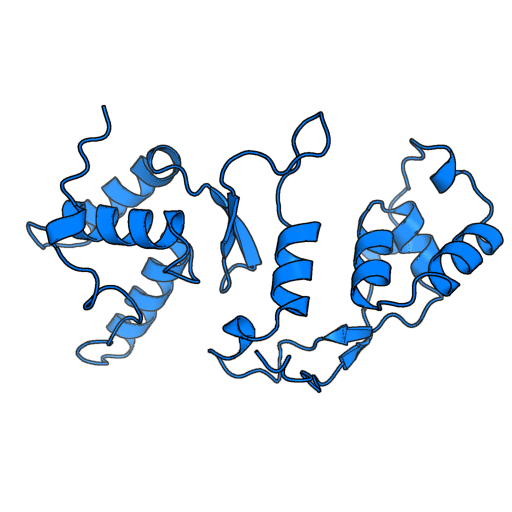ARG A 1 94 ? -5.787 -3.310 -0.274 1.00 68.88 94 ARG A C 1
ATOM 724 O O . ARG A 1 94 ? -6.492 -2.539 -0.913 1.00 68.88 94 ARG A O 1
ATOM 731 N N . SER A 1 95 ? -6.064 -3.677 0.973 1.00 66.31 95 SER A N 1
ATOM 732 C CA . SER A 1 95 ? -7.286 -3.271 1.674 1.00 66.31 95 SER A CA 1
ATOM 733 C C . SER A 1 95 ? -7.268 -1.799 2.078 1.00 66.31 95 SER A C 1
ATOM 735 O O . SER A 1 95 ? -8.314 -1.160 2.092 1.00 66.31 95 SER A O 1
ATOM 737 N N . THR A 1 96 ? -6.088 -1.250 2.380 1.00 65.69 96 THR A N 1
ATOM 738 C CA . THR A 1 96 ? -5.953 0.129 2.877 1.00 65.69 96 THR A CA 1
ATOM 739 C C . THR A 1 96 ? -5.552 1.133 1.803 1.00 65.69 96 THR A C 1
ATOM 741 O O . THR A 1 96 ? -5.963 2.289 1.876 1.00 65.69 96 THR A O 1
ATOM 744 N N . ALA A 1 97 ? -4.762 0.729 0.802 1.00 65.00 97 ALA A N 1
ATOM 745 C CA . ALA A 1 97 ? -4.238 1.664 -0.190 1.00 65.00 97 ALA A CA 1
ATOM 746 C C . ALA A 1 97 ? -5.044 1.685 -1.491 1.00 65.00 97 ALA A C 1
ATOM 748 O O . ALA A 1 97 ? -4.827 2.587 -2.304 1.00 65.00 97 ALA A O 1
ATOM 749 N N . ALA A 1 98 ? -5.900 0.696 -1.771 1.00 66.69 98 ALA A N 1
ATOM 750 C CA . ALA A 1 98 ? -6.682 0.700 -3.004 1.00 66.69 98 ALA A CA 1
ATOM 751 C C . ALA A 1 98 ? -7.769 1.784 -2.920 1.00 66.69 98 ALA A C 1
ATOM 753 O O . ALA A 1 98 ? -8.577 1.760 -1.991 1.00 66.69 98 ALA A O 1
ATOM 754 N N . PRO A 1 99 ? -7.820 2.740 -3.865 1.00 66.06 99 PRO A N 1
ATOM 755 C CA . PRO A 1 99 ? -8.940 3.664 -3.923 1.00 66.06 99 PRO A CA 1
ATOM 756 C C . PRO A 1 99 ? -10.220 2.855 -4.134 1.00 66.06 99 PRO A C 1
ATOM 758 O O . PRO A 1 99 ? -10.269 2.010 -5.024 1.00 66.06 99 PRO A O 1
ATOM 761 N N . LEU A 1 100 ? -11.241 3.108 -3.319 1.00 70.44 100 LEU A N 1
ATOM 762 C CA . LEU A 1 100 ? -12.573 2.547 -3.517 1.00 70.44 100 LEU A CA 1
ATOM 763 C C . LEU A 1 100 ? -13.404 3.503 -4.382 1.00 70.44 100 LEU A C 1
ATOM 765 O O . LEU A 1 100 ? -13.188 4.719 -4.385 1.00 70.44 100 LEU A O 1
ATOM 769 N N . ASP A 1 101 ? -14.320 2.957 -5.167 1.00 70.94 101 ASP A N 1
ATOM 770 C CA . ASP A 1 101 ? -15.334 3.722 -5.869 1.00 70.94 101 ASP A CA 1
ATOM 771 C C . ASP A 1 101 ? -16.477 4.133 -4.922 1.00 70.94 101 ASP A C 1
ATOM 773 O O . ASP A 1 101 ? -16.453 3.879 -3.716 1.00 70.94 101 ASP A O 1
ATOM 777 N N . VAL A 1 102 ? -17.490 4.807 -5.469 1.00 69.56 102 VAL A N 1
ATOM 778 C CA . VAL A 1 102 ? -18.653 5.279 -4.696 1.00 69.56 102 VAL A CA 1
ATOM 779 C C . VAL A 1 102 ? -19.508 4.141 -4.126 1.00 69.56 102 VAL A C 1
ATOM 781 O O . VAL A 1 102 ? -20.293 4.380 -3.214 1.00 69.56 102 VAL A O 1
ATOM 784 N N . LEU A 1 103 ? -19.350 2.920 -4.641 1.00 72.12 103 LEU A N 1
ATOM 785 C CA . LEU A 1 103 ? -20.024 1.708 -4.180 1.00 72.12 103 LEU A CA 1
ATOM 786 C C . LEU A 1 103 ? -19.159 0.909 -3.192 1.00 72.12 103 LEU A C 1
ATOM 788 O O . LEU A 1 103 ? -19.546 -0.186 -2.785 1.00 72.12 103 LEU A O 1
ATOM 792 N N . GLY A 1 104 ? -17.988 1.431 -2.809 1.00 62.56 104 GLY A N 1
ATOM 793 C CA . GLY A 1 104 ? -17.038 0.728 -1.951 1.00 62.56 104 GLY A CA 1
ATOM 794 C C . GLY A 1 104 ? -16.316 -0.424 -2.655 1.00 62.56 104 GLY A C 1
ATOM 795 O O . GLY A 1 104 ? -15.674 -1.231 -1.986 1.00 62.56 104 GLY A O 1
ATOM 796 N N . GLN A 1 105 ? -16.409 -0.522 -3.982 1.00 63.53 105 GLN A N 1
ATOM 797 C CA . GLN A 1 105 ? -15.679 -1.507 -4.772 1.00 63.53 105 GLN A CA 1
ATOM 798 C C . GLN A 1 105 ? -14.278 -0.981 -5.095 1.00 63.53 105 GLN A C 1
ATOM 800 O O . GLN A 1 105 ? -14.094 0.229 -5.224 1.00 63.53 105 GLN A O 1
ATOM 805 N N . PRO A 1 106 ? -13.263 -1.844 -5.248 1.00 62.84 106 PRO A N 1
ATOM 806 C CA . PRO A 1 106 ? -11.944 -1.413 -5.693 1.00 62.84 106 PRO A CA 1
ATOM 807 C C . PRO A 1 106 ? -12.053 -0.639 -7.010 1.00 62.84 106 PRO A C 1
ATOM 809 O O . PRO A 1 106 ? -12.463 -1.185 -8.034 1.00 62.84 106 PRO A O 1
ATOM 812 N N . ARG A 1 107 ? -11.687 0.646 -6.986 1.00 64.75 107 ARG A N 1
ATOM 813 C CA . ARG A 1 107 ? -11.700 1.507 -8.166 1.00 64.75 107 ARG A CA 1
ATOM 814 C C . ARG A 1 107 ? -10.694 0.949 -9.164 1.00 64.75 107 ARG A C 1
ATOM 816 O O . ARG A 1 107 ? -9.559 0.627 -8.802 1.00 64.75 107 ARG A O 1
ATOM 823 N N . ASP A 1 108 ? -11.157 0.836 -10.402 1.00 65.00 108 ASP A N 1
ATOM 824 C CA . ASP A 1 108 ? -10.514 0.155 -11.521 1.00 65.00 108 ASP A CA 1
ATOM 825 C C . ASP A 1 108 ? -8.991 -0.002 -11.439 1.00 65.00 108 ASP A C 1
ATOM 827 O O . ASP A 1 108 ? -8.239 0.973 -11.352 1.00 65.00 108 ASP A O 1
ATOM 831 N N . MET A 1 109 ? -8.554 -1.255 -11.598 1.00 72.06 109 MET A N 1
ATOM 832 C CA . MET A 1 109 ? -7.215 -1.626 -12.059 1.00 72.06 109 MET A CA 1
ATOM 833 C C . MET A 1 109 ? -6.067 -0.961 -11.275 1.00 72.06 109 MET A C 1
ATOM 835 O O . MET A 1 109 ? -5.019 -0.690 -11.843 1.00 72.06 109 MET A O 1
ATOM 839 N N . SER A 1 110 ? -6.226 -0.667 -9.984 1.00 79.12 110 SER A N 1
ATOM 840 C CA . SER A 1 110 ? -5.129 -0.146 -9.159 1.00 79.12 110 SER A CA 1
ATOM 841 C C . SER A 1 110 ? -4.337 -1.288 -8.522 1.00 79.12 110 SER A C 1
ATOM 843 O O . SER A 1 110 ? -4.910 -2.244 -7.999 1.00 79.12 110 SER A O 1
ATOM 845 N N . VAL A 1 111 ? -3.008 -1.204 -8.572 1.00 81.81 111 VAL A N 1
ATOM 846 C CA . VAL A 1 111 ? -2.087 -2.221 -8.044 1.00 81.81 111 VAL A CA 1
ATOM 847 C C . VAL A 1 111 ? -1.158 -1.558 -7.012 1.00 81.81 111 VAL A C 1
ATOM 849 O O . VAL A 1 111 ? -0.698 -0.439 -7.247 1.00 81.81 111 VAL A O 1
ATOM 852 N N . PRO A 1 112 ? -0.896 -2.176 -5.846 1.00 82.69 112 PRO A N 1
ATOM 853 C CA . PRO A 1 112 ? 0.015 -1.616 -4.848 1.00 82.69 112 PRO A CA 1
ATOM 854 C C . PRO A 1 112 ? 1.475 -1.767 -5.290 1.00 82.69 112 PRO A C 1
ATOM 856 O O . PRO A 1 112 ? 1.905 -2.850 -5.679 1.00 82.69 112 PRO A O 1
ATOM 859 N N . CYS A 1 113 ? 2.247 -0.680 -5.240 1.00 83.31 113 CYS A N 1
ATOM 860 C CA . CYS A 1 113 ? 3.684 -0.705 -5.513 1.00 83.31 113 CYS A CA 1
ATOM 861 C C . CYS A 1 113 ? 4.462 -1.029 -4.237 1.00 83.31 113 CYS A C 1
ATOM 863 O O . CYS A 1 113 ? 4.242 -0.387 -3.211 1.00 83.31 113 CYS A O 1
ATOM 865 N N . GLN A 1 114 ? 5.416 -1.959 -4.306 1.00 77.06 114 GLN A N 1
ATOM 866 C CA . GLN A 1 114 ? 6.170 -2.395 -3.126 1.00 77.06 114 GLN A CA 1
ATOM 867 C C . GLN A 1 114 ? 7.226 -1.391 -2.644 1.00 77.06 114 GLN A C 1
ATOM 869 O O . GLN A 1 114 ? 7.481 -1.336 -1.447 1.00 77.06 114 GLN A O 1
ATOM 874 N N . LYS A 1 115 ? 7.801 -0.562 -3.530 1.00 81.25 115 LYS A N 1
ATOM 875 C CA . LYS A 1 115 ? 8.791 0.461 -3.130 1.00 81.25 115 LYS A CA 1
ATOM 876 C C . LYS A 1 115 ? 8.119 1.681 -2.500 1.00 81.25 115 LYS A C 1
ATOM 878 O O . LYS A 1 115 ? 8.457 2.069 -1.391 1.00 81.25 115 LYS A O 1
ATOM 883 N N . CYS A 1 116 ? 7.139 2.282 -3.182 1.00 82.94 116 CYS A N 1
ATOM 884 C CA . CYS A 1 116 ? 6.491 3.500 -2.673 1.00 82.94 116 CYS A CA 1
ATOM 885 C C . CYS A 1 116 ? 5.267 3.253 -1.780 1.00 82.94 116 CYS A C 1
ATOM 887 O O . CYS A 1 116 ? 4.707 4.222 -1.275 1.00 82.94 116 CYS A O 1
ATOM 889 N N . LEU A 1 117 ? 4.829 1.997 -1.613 1.00 76.31 117 LEU A N 1
ATOM 890 C CA . LEU A 1 117 ? 3.658 1.594 -0.814 1.00 76.31 117 LEU A CA 1
ATOM 891 C C . LEU A 1 117 ? 2.351 2.310 -1.206 1.00 76.31 117 LEU A C 1
ATOM 893 O O . LEU A 1 117 ? 1.421 2.416 -0.411 1.00 76.31 117 LEU A O 1
ATOM 897 N N . ARG A 1 118 ? 2.268 2.810 -2.445 1.00 80.56 118 ARG A N 1
ATOM 898 C CA . ARG A 1 118 ? 1.079 3.475 -2.995 1.00 80.56 118 ARG A CA 1
ATOM 899 C C . ARG A 1 118 ? 0.403 2.587 -4.024 1.00 80.56 118 ARG A C 1
ATOM 901 O O . ARG A 1 118 ? 1.080 1.959 -4.841 1.00 80.56 118 ARG A O 1
ATOM 908 N N . SER A 1 119 ? -0.925 2.622 -4.051 1.00 83.38 119 SER A N 1
ATOM 909 C CA . SER A 1 119 ? -1.689 2.103 -5.183 1.00 83.38 119 SER A CA 1
ATOM 910 C C . SER A 1 119 ? -1.478 2.980 -6.406 1.00 83.38 119 SER A C 1
ATOM 912 O O . SER A 1 119 ? -1.638 4.201 -6.341 1.00 83.38 119 SER A O 1
ATOM 914 N N . ARG A 1 120 ? -1.108 2.362 -7.526 1.00 86.75 120 ARG A N 1
ATOM 915 C CA . ARG A 1 120 ? -0.946 3.039 -8.813 1.00 86.75 120 ARG A CA 1
ATOM 916 C C . ARG A 1 120 ? -1.844 2.403 -9.876 1.00 86.75 120 ARG A C 1
ATOM 918 O O . ARG A 1 120 ? -2.067 1.193 -9.823 1.00 86.75 120 ARG A O 1
ATOM 925 N N . PRO A 1 121 ? -2.333 3.176 -10.857 1.00 88.19 121 PRO A N 1
ATOM 926 C CA . PRO A 1 121 ? -3.135 2.632 -11.947 1.00 88.19 121 PRO A CA 1
ATOM 927 C C . PRO A 1 121 ? -2.359 1.604 -12.779 1.00 88.19 121 PRO A C 1
ATOM 929 O O . PRO A 1 121 ? -1.185 1.799 -13.085 1.00 88.19 121 PRO A O 1
ATOM 932 N N . ALA A 1 122 ? -3.015 0.529 -13.200 1.00 87.31 122 ALA A N 1
ATOM 933 C CA . ALA A 1 122 ? -2.518 -0.416 -14.203 1.00 87.31 122 ALA A CA 1
ATOM 934 C C . ALA A 1 122 ? -2.889 0.005 -15.633 1.00 87.31 122 ALA A C 1
ATOM 936 O O . ALA A 1 122 ? -2.391 -0.566 -16.599 1.00 87.31 122 ALA A O 1
ATOM 937 N N . ARG A 1 123 ? -3.751 1.018 -15.799 1.00 87.19 123 ARG A N 1
ATOM 938 C CA . ARG A 1 123 ? -4.114 1.547 -17.120 1.00 87.19 123 ARG A CA 1
ATOM 939 C C . ARG A 1 123 ? -2.907 2.220 -17.775 1.00 87.19 123 ARG A C 1
ATOM 941 O O . ARG A 1 123 ? -2.333 3.146 -17.211 1.00 87.19 123 ARG A O 1
ATOM 948 N N . ARG A 1 124 ? -2.574 1.810 -19.000 1.00 85.94 124 ARG A N 1
ATOM 949 C CA . ARG A 1 124 ? -1.419 2.323 -19.757 1.00 85.94 124 ARG A CA 1
ATOM 950 C C . ARG A 1 124 ? -1.486 3.823 -20.042 1.00 85.94 124 ARG A C 1
ATOM 952 O O . ARG A 1 124 ? -0.457 4.484 -20.002 1.00 85.94 124 ARG A O 1
ATOM 959 N N . SER A 1 125 ? -2.682 4.366 -20.280 1.00 88.44 125 SER A N 1
ATOM 960 C CA . SER A 1 125 ? -2.877 5.796 -20.557 1.00 88.44 125 SER A CA 1
ATOM 961 C C . SER A 1 125 ? -2.402 6.706 -19.424 1.00 88.44 125 SER A C 1
ATOM 963 O O . SER A 1 125 ? -1.954 7.813 -19.698 1.00 88.44 125 SER A O 1
ATOM 965 N N . HIS A 1 126 ? -2.437 6.231 -18.174 1.00 90.50 126 HIS A N 1
ATOM 966 C CA . HIS A 1 126 ? -1.915 6.970 -17.024 1.00 90.50 126 HIS A CA 1
ATOM 967 C C . HIS A 1 126 ? -0.401 7.201 -17.109 1.00 90.50 126 HIS A C 1
ATOM 969 O O . HIS A 1 126 ? 0.078 8.216 -16.635 1.00 90.50 126 HIS A O 1
ATOM 975 N N . TRP A 1 127 ? 0.330 6.275 -17.733 1.00 91.81 127 TRP A N 1
ATOM 976 C CA . TRP A 1 127 ? 1.795 6.242 -17.783 1.00 91.81 127 TRP A CA 1
ATOM 977 C C . TRP A 1 127 ? 2.368 6.828 -19.077 1.00 91.81 127 TRP A C 1
ATOM 979 O O . TRP A 1 127 ? 3.516 6.549 -19.431 1.00 91.81 127 TRP A O 1
ATOM 989 N N . LYS A 1 128 ? 1.554 7.555 -19.851 1.00 90.50 128 LYS A N 1
ATOM 990 C CA . LYS A 1 128 ? 1.964 8.070 -21.161 1.00 90.50 128 LYS A CA 1
ATOM 991 C C . LYS A 1 128 ? 3.060 9.126 -21.021 1.00 90.50 128 LYS A C 1
ATOM 993 O O . LYS A 1 128 ? 4.075 9.018 -21.698 1.00 90.50 128 LYS A O 1
ATOM 998 N N . GLU A 1 129 ? 2.868 10.087 -20.122 1.00 90.06 129 GLU A N 1
ATOM 999 C CA . GLU A 1 129 ? 3.811 11.187 -19.912 1.00 90.06 129 GLU A CA 1
ATOM 1000 C C . GLU A 1 129 ? 5.156 10.679 -19.377 1.00 90.06 129 GLU A C 1
ATOM 1002 O O . GLU A 1 129 ? 6.212 11.012 -19.909 1.00 90.06 129 GLU A O 1
ATOM 1007 N N . GLU A 1 130 ? 5.144 9.797 -18.376 1.00 89.19 130 GLU A N 1
ATOM 1008 C CA . GLU A 1 130 ? 6.364 9.158 -17.878 1.00 89.19 130 GLU A CA 1
ATOM 1009 C C . GLU A 1 130 ? 7.060 8.315 -18.953 1.00 89.19 130 GLU A C 1
ATOM 1011 O O . GLU A 1 130 ? 8.288 8.256 -18.977 1.00 89.19 130 GLU A O 1
ATOM 1016 N N . GLY A 1 131 ? 6.299 7.708 -19.867 1.00 88.19 131 GLY A N 1
ATOM 1017 C CA . GLY A 1 131 ? 6.846 6.977 -21.008 1.00 88.19 131 GLY A CA 1
ATOM 1018 C C . GLY A 1 131 ? 7.549 7.860 -22.023 1.00 88.19 131 GLY A C 1
ATOM 1019 O O . GLY A 1 131 ? 8.603 7.491 -22.532 1.00 88.19 131 GLY A O 1
ATOM 1020 N N . GLU A 1 132 ? 6.995 9.040 -22.292 1.00 88.00 132 GLU A N 1
ATOM 1021 C CA . GLU A 1 132 ? 7.635 10.046 -23.142 1.00 88.00 132 GLU A CA 1
ATOM 1022 C C . GLU A 1 132 ? 8.935 10.542 -22.499 1.00 88.00 132 GLU A C 1
ATOM 1024 O O . GLU A 1 132 ? 9.968 10.592 -23.164 1.00 88.00 132 GLU A O 1
ATOM 1029 N N . ARG A 1 133 ? 8.933 10.799 -21.184 1.00 86.38 133 ARG A N 1
ATOM 1030 C CA . ARG A 1 133 ? 10.158 11.152 -20.447 1.00 86.38 133 ARG A CA 1
ATOM 1031 C C . ARG A 1 133 ? 11.198 10.033 -20.488 1.00 86.38 133 ARG A C 1
ATOM 1033 O O . ARG A 1 133 ? 12.378 10.317 -20.662 1.00 86.38 133 ARG A O 1
ATOM 1040 N N . PHE A 1 134 ? 10.781 8.776 -20.344 1.00 85.06 134 PHE A N 1
ATOM 1041 C CA . PHE A 1 134 ? 11.682 7.628 -20.446 1.00 85.06 134 PHE A CA 1
ATOM 1042 C C . PHE A 1 134 ? 12.335 7.536 -21.830 1.00 85.06 134 PHE A C 1
ATOM 1044 O O . PHE A 1 134 ? 13.550 7.395 -21.917 1.00 85.06 134 PHE A O 1
ATOM 1051 N N . ALA A 1 135 ? 11.552 7.689 -22.900 1.00 86.19 135 ALA A N 1
ATOM 1052 C CA . ALA A 1 135 ? 12.060 7.646 -24.270 1.00 86.19 135 ALA A CA 1
ATOM 1053 C C . ALA A 1 135 ? 13.049 8.781 -24.592 1.00 86.19 135 ALA A C 1
ATOM 1055 O O . ALA A 1 135 ? 13.929 8.595 -25.422 1.00 86.19 135 ALA A O 1
ATOM 1056 N N . LEU A 1 136 ? 12.928 9.942 -23.937 1.00 85.56 136 LEU A N 1
ATOM 1057 C CA . LEU A 1 136 ? 13.898 11.036 -24.069 1.00 85.56 136 LEU A CA 1
ATOM 1058 C C . LEU A 1 136 ? 15.216 10.764 -23.331 1.00 85.56 136 LEU A C 1
ATOM 1060 O O . LEU A 1 136 ? 16.255 11.276 -23.735 1.00 85.56 136 LEU A O 1
ATOM 1064 N N . MET A 1 137 ? 15.172 10.002 -22.235 1.00 81.88 137 MET A N 1
ATOM 1065 C CA . MET A 1 137 ? 16.350 9.691 -21.419 1.00 81.88 137 MET A CA 1
ATOM 1066 C C . MET A 1 137 ? 17.117 8.462 -21.919 1.00 81.88 137 MET A C 1
ATOM 1068 O O . MET A 1 137 ? 18.326 8.383 -21.721 1.00 81.88 137 MET A O 1
ATOM 1072 N N . GLU A 1 138 ? 16.439 7.500 -22.547 1.00 80.12 138 GLU A N 1
ATOM 1073 C CA . GLU A 1 138 ? 17.059 6.276 -23.052 1.00 80.12 138 GLU A CA 1
ATOM 1074 C C . GLU A 1 138 ? 17.448 6.448 -24.535 1.00 80.12 138 GLU A C 1
ATOM 1076 O O . GLU A 1 138 ? 16.568 6.526 -25.390 1.00 80.12 138 GLU A O 1
ATOM 1081 N N . PRO A 1 139 ? 18.748 6.446 -24.887 1.00 73.56 139 PRO A N 1
ATOM 1082 C CA . PRO A 1 139 ? 19.212 6.689 -26.258 1.00 73.56 139 PRO A CA 1
ATOM 1083 C C . PRO A 1 139 ? 18.957 5.515 -27.221 1.00 73.56 139 PRO A C 1
ATOM 1085 O O . PRO A 1 139 ? 19.380 5.556 -28.377 1.00 73.56 139 PRO A O 1
ATOM 1088 N N . ARG A 1 140 ? 18.305 4.441 -26.759 1.00 79.12 140 ARG A N 1
ATOM 1089 C CA . ARG A 1 140 ? 18.027 3.252 -27.569 1.00 79.12 140 ARG A CA 1
ATOM 1090 C C . ARG A 1 140 ? 16.820 3.472 -28.469 1.00 79.12 140 ARG A C 1
ATOM 1092 O O . ARG A 1 140 ? 15.819 4.064 -28.074 1.00 79.12 140 ARG A O 1
ATOM 1099 N N . THR A 1 141 ? 16.880 2.892 -29.661 1.00 76.00 141 THR A N 1
ATOM 1100 C CA . THR A 1 141 ? 15.782 2.928 -30.635 1.00 76.00 141 THR A CA 1
ATOM 1101 C C . THR A 1 141 ? 14.530 2.182 -30.169 1.00 76.00 141 THR A C 1
ATOM 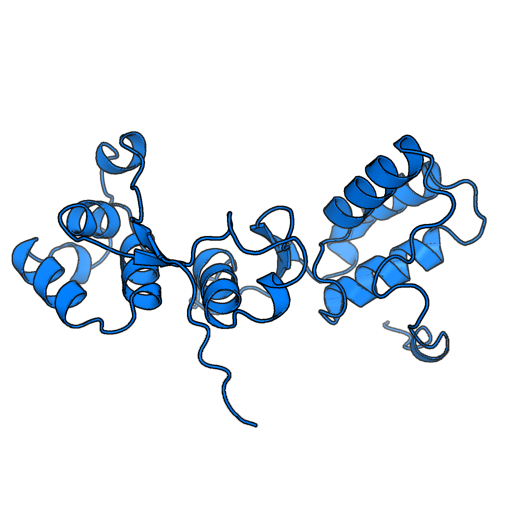1103 O O . THR A 1 141 ? 13.454 2.461 -30.686 1.00 76.00 141 THR A O 1
ATOM 1106 N N . ASP A 1 142 ? 14.646 1.285 -29.183 1.00 83.56 142 ASP A N 1
ATOM 1107 C CA . ASP A 1 142 ? 13.560 0.464 -28.631 1.00 83.56 142 ASP A CA 1
ATOM 1108 C C . ASP A 1 142 ? 13.033 0.952 -27.264 1.00 83.56 142 ASP A C 1
ATOM 1110 O O . ASP A 1 142 ? 12.294 0.244 -26.573 1.00 83.56 142 ASP A O 1
ATOM 1114 N N . ALA A 1 143 ? 13.387 2.172 -26.841 1.00 83.56 143 ALA A N 1
ATOM 1115 C CA . ALA A 1 143 ? 12.997 2.709 -25.534 1.00 83.56 143 ALA A CA 1
ATOM 1116 C C . ALA A 1 143 ? 11.471 2.711 -25.320 1.00 83.56 143 ALA A C 1
ATOM 1118 O O . ALA A 1 143 ? 10.970 2.443 -24.222 1.00 83.56 143 ALA A O 1
ATOM 1119 N N . ARG A 1 144 ? 10.699 2.968 -26.381 1.00 84.88 144 ARG A N 1
ATOM 1120 C CA . ARG A 1 144 ? 9.236 2.977 -26.307 1.00 84.88 144 ARG A CA 1
ATOM 1121 C C . ARG A 1 144 ? 8.677 1.571 -26.095 1.00 84.88 144 ARG A C 1
ATOM 1123 O O . ARG A 1 144 ? 7.745 1.401 -25.307 1.00 84.88 144 ARG A O 1
ATOM 1130 N N . GLU A 1 145 ? 9.231 0.566 -26.763 1.00 86.44 145 GLU A N 1
ATOM 1131 C CA . GLU A 1 145 ? 8.892 -0.847 -26.591 1.00 86.44 145 GLU A CA 1
ATOM 1132 C C . GLU A 1 145 ? 9.229 -1.323 -25.175 1.00 86.44 145 GLU A C 1
ATOM 1134 O O . GLU A 1 145 ? 8.379 -1.932 -24.521 1.00 86.44 145 GLU A O 1
ATOM 1139 N N . ILE A 1 146 ? 10.413 -0.972 -24.663 1.00 87.06 146 ILE A N 1
ATOM 1140 C CA . ILE A 1 146 ? 10.834 -1.286 -23.291 1.00 87.06 146 ILE A CA 1
ATOM 1141 C C . ILE A 1 146 ? 9.859 -0.681 -22.275 1.00 87.06 146 ILE A C 1
ATOM 1143 O O . ILE A 1 146 ? 9.399 -1.379 -21.368 1.00 87.06 146 ILE A O 1
ATOM 1147 N N . TRP A 1 147 ? 9.470 0.587 -22.438 1.00 89.94 147 TRP A N 1
ATOM 1148 C CA . TRP A 1 147 ? 8.481 1.210 -21.554 1.00 89.94 147 TRP A CA 1
ATOM 1149 C C . TRP A 1 147 ? 7.140 0.476 -21.575 1.00 89.94 147 TRP A C 1
ATOM 1151 O O . TRP A 1 147 ? 6.530 0.229 -20.532 1.00 89.94 147 TRP A O 1
ATOM 1161 N N . ASN A 1 148 ? 6.682 0.082 -22.762 1.00 90.19 148 ASN A N 1
ATOM 1162 C CA . ASN A 1 148 ? 5.432 -0.655 -22.902 1.00 90.19 148 ASN A CA 1
ATOM 1163 C C . ASN A 1 148 ? 5.493 -2.016 -22.205 1.00 90.19 148 ASN A C 1
ATOM 1165 O O . ASN A 1 148 ? 4.510 -2.405 -21.577 1.00 90.19 148 ASN A O 1
ATOM 1169 N N . LEU A 1 149 ? 6.635 -2.706 -22.269 1.00 89.50 149 LEU A N 1
ATOM 1170 C CA . LEU A 1 149 ? 6.870 -3.948 -21.532 1.00 89.50 149 LEU A CA 1
ATOM 1171 C C . LEU A 1 149 ? 6.825 -3.724 -20.018 1.00 89.50 149 LEU A C 1
ATOM 1173 O O . LEU A 1 149 ? 6.166 -4.488 -19.318 1.00 89.50 149 LEU A O 1
ATOM 1177 N N . ILE A 1 150 ? 7.446 -2.654 -19.515 1.00 91.19 150 ILE A N 1
ATOM 1178 C CA . ILE A 1 150 ? 7.412 -2.290 -18.091 1.00 91.19 150 ILE A CA 1
ATOM 1179 C C . ILE A 1 150 ? 5.972 -2.040 -17.623 1.00 91.19 150 ILE A C 1
ATOM 1181 O O . ILE A 1 150 ? 5.531 -2.592 -16.612 1.00 91.19 150 ILE A O 1
ATOM 1185 N N . VAL A 1 151 ? 5.213 -1.230 -18.366 1.00 92.38 151 VAL A N 1
ATOM 1186 C CA . VAL A 1 151 ? 3.816 -0.922 -18.031 1.00 92.38 151 VAL A CA 1
ATOM 1187 C C . VAL A 1 151 ? 2.932 -2.166 -18.144 1.00 92.38 151 VAL A C 1
ATOM 1189 O O . VAL A 1 151 ? 2.060 -2.365 -17.299 1.00 92.38 151 VAL A O 1
ATOM 1192 N N . LEU A 1 152 ? 3.165 -3.031 -19.136 1.00 90.44 152 LEU A N 1
ATOM 1193 C CA . LEU A 1 152 ? 2.448 -4.298 -19.277 1.00 90.44 152 LEU A CA 1
ATOM 1194 C C . LEU A 1 152 ? 2.740 -5.232 -18.099 1.00 90.44 152 LEU A C 1
ATOM 1196 O O . LEU A 1 152 ? 1.799 -5.748 -17.501 1.00 90.44 152 LEU A O 1
ATOM 1200 N N . ALA A 1 153 ? 4.013 -5.406 -17.733 1.00 89.00 153 ALA A N 1
ATOM 1201 C CA . ALA A 1 153 ? 4.436 -6.215 -16.594 1.00 89.00 153 ALA A CA 1
ATOM 1202 C C . ALA A 1 153 ? 3.796 -5.723 -15.289 1.00 89.00 153 ALA A C 1
ATOM 1204 O O . ALA A 1 153 ? 3.333 -6.527 -14.481 1.00 89.00 153 ALA A O 1
ATOM 1205 N N . TRP A 1 154 ? 3.705 -4.407 -15.098 1.00 89.88 154 TRP A N 1
ATOM 1206 C CA . TRP A 1 154 ? 2.961 -3.810 -13.992 1.00 89.88 154 TRP A CA 1
ATOM 1207 C C . TRP A 1 154 ? 1.461 -4.134 -14.054 1.00 89.88 154 TRP A C 1
ATOM 1209 O O . TRP A 1 154 ? 0.875 -4.577 -13.064 1.00 89.88 154 TRP A O 1
ATOM 1219 N N . ALA A 1 155 ? 0.837 -3.966 -15.222 1.00 88.25 155 ALA A N 1
ATOM 1220 C CA . ALA A 1 155 ? -0.599 -4.150 -15.385 1.00 88.25 155 ALA A CA 1
ATOM 1221 C C . ALA A 1 155 ? -1.054 -5.595 -15.142 1.00 88.25 155 ALA A C 1
ATOM 1223 O O . ALA A 1 155 ? -2.079 -5.823 -14.497 1.00 88.25 155 ALA A O 1
ATOM 1224 N N . ILE A 1 156 ? -0.260 -6.571 -15.590 1.00 84.69 156 ILE A N 1
ATOM 1225 C CA . ILE A 1 156 ? -0.511 -8.001 -15.361 1.00 84.69 156 ILE A CA 1
ATOM 1226 C C . ILE A 1 156 ? 0.033 -8.496 -14.011 1.00 84.69 156 ILE A C 1
ATOM 1228 O O . ILE A 1 156 ? 0.005 -9.696 -13.749 1.00 84.69 156 ILE A O 1
ATOM 1232 N N . ARG A 1 157 ? 0.511 -7.587 -13.146 1.00 81.19 157 ARG A N 1
ATOM 1233 C CA . ARG A 1 157 ? 1.055 -7.874 -11.804 1.00 81.19 157 ARG A CA 1
ATOM 1234 C C . ARG A 1 157 ? 2.285 -8.787 -11.804 1.00 81.19 157 ARG A C 1
ATOM 1236 O O . ARG A 1 157 ? 2.549 -9.469 -10.819 1.00 81.19 157 ARG A O 1
ATOM 1243 N N . TYR A 1 158 ? 3.028 -8.794 -12.903 1.00 82.69 158 TYR A N 1
ATOM 1244 C CA . TYR A 1 158 ? 4.310 -9.480 -12.999 1.00 82.69 158 TYR A CA 1
ATOM 1245 C C . TYR A 1 158 ? 5.422 -8.685 -12.302 1.00 82.69 158 TYR A C 1
ATOM 1247 O O . TYR A 1 158 ? 6.270 -9.267 -11.634 1.00 82.69 158 TYR A O 1
ATOM 1255 N N . SER A 1 159 ? 5.379 -7.351 -12.395 1.00 82.44 159 SER A N 1
ATOM 1256 C CA . SER A 1 159 ? 6.298 -6.469 -11.668 1.00 82.44 159 SER A CA 1
ATOM 1257 C C . SER A 1 159 ? 5.743 -6.098 -10.283 1.00 82.44 159 SER A C 1
ATOM 1259 O O . SER A 1 159 ? 4.616 -5.599 -10.203 1.00 82.44 159 SER A O 1
ATOM 1261 N N . PRO A 1 160 ? 6.528 -6.244 -9.196 1.00 79.56 160 PRO A N 1
ATOM 1262 C CA . PRO A 1 160 ? 6.163 -5.731 -7.872 1.00 79.56 160 PRO A CA 1
ATOM 1263 C C . PRO A 1 160 ? 6.290 -4.205 -7.746 1.00 79.56 160 PRO A C 1
ATOM 1265 O O . PRO A 1 160 ? 5.801 -3.601 -6.784 1.00 79.56 160 PRO A O 1
ATOM 1268 N N . LEU A 1 161 ? 6.980 -3.572 -8.695 1.00 85.75 161 LEU A N 1
ATOM 1269 C CA . LEU A 1 161 ? 7.258 -2.145 -8.705 1.00 85.75 161 LEU A CA 1
ATOM 1270 C C . LEU A 1 161 ? 6.408 -1.457 -9.765 1.00 85.75 161 LEU A C 1
ATOM 1272 O O . LEU A 1 161 ? 6.298 -1.936 -10.897 1.00 85.75 161 LEU A O 1
ATOM 1276 N N . CYS A 1 162 ? 5.851 -0.297 -9.416 1.00 90.62 162 CYS A N 1
ATOM 1277 C CA . CYS A 1 162 ? 5.251 0.561 -10.426 1.00 90.62 162 CYS A CA 1
ATOM 1278 C C . CYS A 1 162 ? 6.330 1.080 -11.393 1.00 90.62 162 CYS A C 1
ATOM 1280 O O . CYS A 1 162 ? 7.490 1.208 -10.986 1.00 90.62 162 CYS A O 1
ATOM 1282 N N . PRO A 1 163 ? 5.954 1.446 -12.633 1.00 92.81 163 PRO A N 1
ATOM 1283 C CA . PRO A 1 163 ? 6.891 1.926 -13.646 1.00 92.81 163 PRO A CA 1
ATOM 1284 C C . PRO A 1 163 ? 7.836 3.025 -13.138 1.00 92.81 163 PRO A C 1
ATO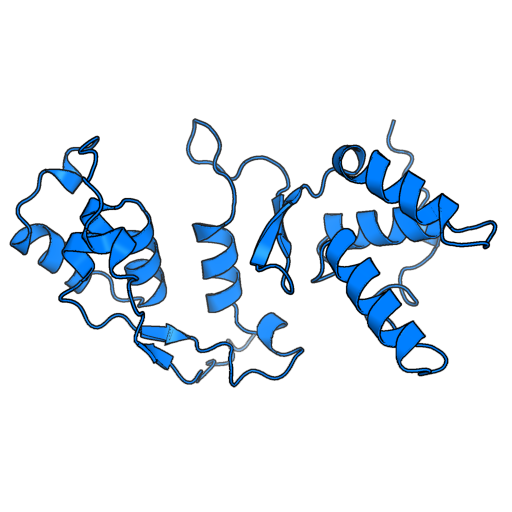M 1286 O O . PRO A 1 163 ? 9.044 2.925 -13.314 1.00 92.81 163 PRO A O 1
ATOM 1289 N N . ALA A 1 164 ? 7.320 4.018 -12.406 1.00 90.12 164 ALA A N 1
ATOM 1290 C CA . ALA A 1 164 ? 8.138 5.100 -11.850 1.00 90.12 164 ALA A CA 1
ATOM 1291 C C . ALA A 1 164 ? 9.199 4.620 -10.837 1.00 90.12 164 ALA A C 1
ATOM 1293 O O . ALA A 1 164 ? 10.356 5.026 -10.918 1.00 90.12 164 ALA A O 1
ATOM 1294 N N . CYS A 1 165 ? 8.829 3.743 -9.897 1.00 89.31 165 CYS A N 1
ATOM 1295 C CA . CYS A 1 165 ? 9.777 3.203 -8.916 1.00 89.31 165 CYS A CA 1
ATOM 1296 C C . CYS A 1 165 ? 10.804 2.269 -9.560 1.00 89.31 165 CYS A C 1
ATOM 1298 O O . CYS A 1 165 ? 11.940 2.208 -9.101 1.00 89.31 165 CYS A O 1
ATOM 1300 N N . LEU A 1 166 ? 10.411 1.549 -10.612 1.00 87.12 166 LEU A N 1
ATOM 1301 C CA . LEU A 1 166 ? 11.314 0.683 -11.359 1.00 87.12 166 LEU A CA 1
ATOM 1302 C C . LEU A 1 166 ? 12.410 1.495 -12.067 1.00 87.12 166 LEU A C 1
ATOM 1304 O O . LEU A 1 166 ? 13.576 1.115 -12.007 1.00 87.12 166 LEU A O 1
ATOM 1308 N N . LEU A 1 167 ? 12.059 2.640 -12.665 1.00 85.31 167 LEU A N 1
ATOM 1309 C CA . LEU A 1 167 ? 13.039 3.558 -13.261 1.00 85.31 167 LEU A CA 1
ATOM 1310 C C . LEU A 1 167 ? 14.020 4.124 -12.236 1.00 85.31 167 LEU A C 1
ATOM 1312 O O . LEU A 1 167 ? 15.195 4.308 -12.529 1.00 85.31 167 LEU A O 1
ATOM 1316 N N . GLU A 1 168 ? 13.540 4.426 -11.035 1.00 84.81 168 GLU A N 1
ATOM 1317 C CA . GLU A 1 168 ? 14.389 4.928 -9.960 1.00 84.81 168 GLU A CA 1
ATOM 1318 C C . GLU A 1 168 ? 15.411 3.877 -9.515 1.00 84.81 168 GLU A C 1
ATOM 1320 O O . GLU A 1 168 ? 16.597 4.176 -9.488 1.00 84.81 168 GLU A O 1
ATOM 1325 N N . VAL A 1 169 ? 14.974 2.633 -9.273 1.00 83.50 169 VAL A N 1
ATOM 1326 C CA . VAL A 1 169 ? 15.890 1.523 -8.949 1.00 83.50 169 VAL A CA 1
ATOM 1327 C C . VAL A 1 169 ? 16.907 1.310 -10.068 1.00 83.50 169 VAL A C 1
ATOM 1329 O O . VAL A 1 169 ? 18.083 1.099 -9.798 1.00 83.50 169 VAL A O 1
ATOM 1332 N N . ARG A 1 170 ? 16.479 1.401 -11.331 1.00 80.44 170 ARG A N 1
ATOM 1333 C CA . ARG A 1 170 ? 17.389 1.262 -12.468 1.00 80.44 170 ARG A CA 1
ATOM 1334 C C . ARG A 1 170 ? 18.473 2.347 -12.480 1.00 80.44 170 ARG A C 1
ATOM 1336 O O . ARG A 1 170 ? 19.638 2.006 -12.636 1.00 80.44 170 ARG A O 1
ATOM 1343 N N . ARG A 1 171 ? 18.111 3.615 -12.252 1.00 78.44 171 ARG A N 1
ATOM 1344 C CA . ARG A 1 171 ? 19.083 4.721 -12.157 1.00 78.44 171 ARG A CA 1
ATOM 1345 C C . ARG A 1 171 ? 20.057 4.534 -10.996 1.00 78.44 171 ARG A C 1
ATOM 1347 O O . ARG A 1 171 ? 21.255 4.676 -11.186 1.00 78.44 171 ARG A O 1
ATOM 1354 N N . GLU A 1 172 ? 19.553 4.144 -9.824 1.00 79.81 172 GLU A N 1
ATOM 1355 C CA . GLU A 1 172 ? 20.390 3.856 -8.649 1.00 79.81 172 GLU A CA 1
ATOM 1356 C C . GLU A 1 172 ? 21.414 2.735 -8.917 1.00 79.81 172 GLU A C 1
ATOM 1358 O O . GLU A 1 172 ? 22.509 2.754 -8.357 1.00 79.81 172 GLU A O 1
ATOM 1363 N N . LEU A 1 173 ? 21.065 1.744 -9.746 1.00 74.38 173 LEU A N 1
ATOM 1364 C CA . LEU A 1 173 ? 21.963 0.651 -10.136 1.00 74.38 173 LEU A CA 1
ATOM 1365 C C . LEU A 1 173 ? 22.995 1.098 -11.180 1.00 74.38 173 LEU A C 1
ATOM 1367 O O . LEU A 1 173 ? 24.164 0.735 -11.071 1.00 74.38 173 LEU A O 1
ATOM 1371 N N . GLU A 1 174 ? 22.588 1.920 -12.148 1.00 74.94 174 GLU A N 1
ATOM 1372 C CA . GLU A 1 174 ? 23.483 2.499 -13.159 1.00 74.94 174 GLU A CA 1
ATOM 1373 C C . GLU A 1 174 ? 24.527 3.439 -12.519 1.00 74.94 174 GLU A C 1
ATOM 1375 O O . GLU A 1 174 ? 25.708 3.370 -12.858 1.00 74.94 174 GLU A O 1
ATOM 1380 N N . GLU A 1 175 ? 24.136 4.245 -11.524 1.00 75.44 175 GLU A N 1
ATOM 1381 C CA . GLU A 1 175 ? 25.044 5.114 -10.753 1.00 75.44 175 GLU A CA 1
ATOM 1382 C C . GLU A 1 175 ? 26.061 4.333 -9.907 1.00 75.44 175 GL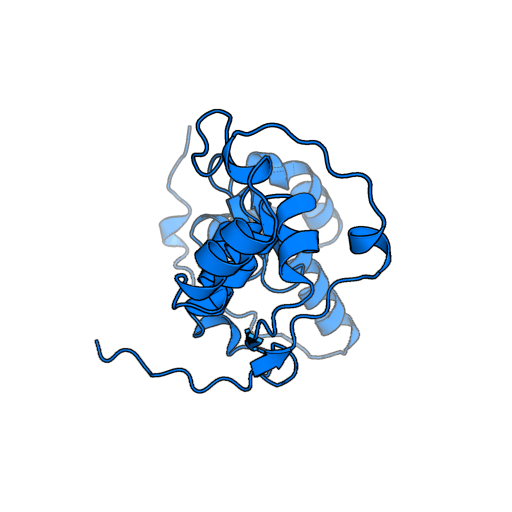U A C 1
ATOM 1384 O O . GLU A 1 175 ? 27.169 4.812 -9.663 1.00 75.44 175 GLU A O 1
ATOM 1389 N N . LYS A 1 176 ? 25.711 3.117 -9.471 1.00 76.81 176 LYS A N 1
ATOM 1390 C CA . LYS A 1 176 ? 26.601 2.247 -8.686 1.00 76.81 176 LYS A CA 1
ATOM 1391 C C . LYS A 1 176 ? 27.627 1.492 -9.534 1.00 76.81 176 LYS A C 1
ATOM 1393 O O . LYS A 1 176 ? 28.483 0.820 -8.966 1.00 76.81 176 LYS A O 1
ATOM 1398 N N . GLY A 1 177 ? 27.588 1.623 -10.863 1.00 60.88 177 GLY A N 1
ATOM 1399 C CA . GLY A 1 177 ? 28.558 0.995 -11.763 1.00 60.88 177 GLY A CA 1
ATOM 1400 C C . GLY A 1 177 ? 28.407 -0.524 -11.896 1.00 60.88 177 GLY A C 1
ATOM 1401 O O . GLY A 1 177 ? 29.276 -1.168 -12.489 1.00 60.88 177 GLY A O 1
ATOM 1402 N N . ASP A 1 178 ? 27.311 -1.100 -11.392 1.00 52.84 178 ASP A N 1
ATOM 1403 C CA . ASP A 1 178 ? 26.994 -2.508 -11.609 1.00 52.84 178 ASP A CA 1
ATOM 1404 C C . ASP A 1 178 ? 26.605 -2.692 -13.077 1.00 52.84 178 ASP A C 1
ATOM 1406 O O . ASP A 1 178 ? 25.506 -2.359 -13.530 1.00 52.84 178 ASP A O 1
ATOM 1410 N N . SER A 1 179 ? 27.566 -3.190 -13.851 1.00 48.88 179 SER A N 1
ATOM 1411 C CA . SER A 1 179 ? 27.387 -3.496 -15.261 1.00 48.88 179 SER A CA 1
ATOM 1412 C C . SER A 1 179 ? 26.381 -4.636 -15.391 1.00 48.88 179 SER A C 1
ATOM 1414 O O . SER A 1 179 ? 26.722 -5.805 -15.236 1.00 48.88 179 SER A O 1
ATOM 1416 N N . GLN A 1 180 ? 25.150 -4.238 -15.717 1.00 46.22 180 GLN A N 1
ATOM 1417 C CA . GLN A 1 180 ? 23.998 -5.056 -16.083 1.00 46.22 180 GLN A CA 1
ATOM 1418 C C . GLN A 1 180 ? 23.232 -5.680 -14.904 1.00 46.22 180 GLN A C 1
ATOM 1420 O O . GLN A 1 180 ? 23.516 -6.804 -14.492 1.00 46.22 180 GLN A O 1
ATOM 1425 N N . PRO A 1 181 ? 22.186 -5.005 -14.394 1.00 42.91 181 PRO A N 1
ATOM 1426 C CA . PRO A 1 181 ? 21.270 -5.662 -13.486 1.00 42.91 181 PRO A CA 1
ATOM 1427 C C . PRO A 1 181 ? 20.386 -6.637 -14.270 1.00 42.91 181 PRO A C 1
ATOM 1429 O O . PRO A 1 181 ? 19.682 -6.247 -15.206 1.00 42.91 181 PRO A O 1
ATOM 1432 N N . ASP A 1 182 ? 20.373 -7.899 -13.843 1.00 43.44 182 ASP A N 1
ATOM 1433 C CA . ASP A 1 182 ? 19.241 -8.798 -14.062 1.00 43.44 182 ASP A CA 1
ATOM 1434 C C . ASP A 1 182 ? 18.021 -8.174 -13.370 1.00 43.44 182 ASP A C 1
ATOM 1436 O O . ASP A 1 182 ? 17.720 -8.453 -12.209 1.00 43.44 182 ASP A O 1
ATOM 1440 N N . VAL A 1 183 ? 17.340 -7.252 -14.057 1.00 48.78 183 VAL A N 1
ATOM 1441 C CA . VAL A 1 183 ? 16.087 -6.679 -13.567 1.00 48.78 183 VAL A CA 1
ATOM 1442 C C . VAL A 1 183 ? 15.087 -7.832 -13.477 1.00 48.78 183 VAL A C 1
ATOM 1444 O O . VAL A 1 183 ? 14.739 -8.403 -14.520 1.00 48.78 183 VAL A O 1
ATOM 1447 N N . PRO A 1 184 ? 14.601 -8.198 -12.275 1.00 43.22 184 PRO A N 1
ATOM 1448 C CA . PRO A 1 184 ? 13.691 -9.320 -12.129 1.00 43.22 184 PRO A CA 1
ATOM 1449 C C . PRO A 1 184 ? 12.424 -9.051 -12.945 1.00 43.22 184 PRO A C 1
ATOM 1451 O O . PRO A 1 184 ? 11.640 -8.161 -12.622 1.00 43.22 184 PRO A O 1
ATOM 1454 N N . GLY A 1 185 ? 12.236 -9.814 -14.023 1.00 47.84 185 GLY A N 1
ATOM 1455 C CA . GLY A 1 185 ? 10.993 -9.836 -14.788 1.00 47.84 185 GLY A CA 1
ATOM 1456 C C . GLY A 1 185 ? 10.910 -8.974 -16.057 1.00 47.84 185 GLY A C 1
ATOM 1457 O O . GLY A 1 185 ? 9.802 -8.753 -16.541 1.00 47.84 185 GLY A O 1
ATOM 1458 N N . ILE A 1 186 ? 12.020 -8.507 -16.642 1.00 46.31 186 ILE A N 1
ATOM 1459 C CA . ILE A 1 186 ? 11.976 -7.872 -17.983 1.00 46.31 186 ILE A CA 1
ATOM 1460 C C . ILE A 1 186 ? 12.583 -8.773 -19.070 1.00 46.31 186 ILE A C 1
ATOM 1462 O O . ILE A 1 186 ? 12.065 -8.824 -20.183 1.00 46.31 186 ILE A O 1
ATOM 1466 N N . THR A 1 187 ? 13.623 -9.549 -18.758 1.00 45.94 187 THR A N 1
ATOM 1467 C CA . THR A 1 187 ? 14.368 -10.359 -19.743 1.00 45.94 187 THR A CA 1
ATOM 1468 C C . THR A 1 187 ? 13.707 -11.689 -20.124 1.00 45.94 187 THR A C 1
ATOM 1470 O O . THR A 1 187 ? 14.139 -12.324 -21.082 1.00 45.94 187 THR A O 1
ATOM 1473 N N . SER A 1 188 ? 12.644 -12.108 -19.430 1.00 46.16 188 SER A N 1
ATOM 1474 C CA . SER A 1 188 ? 12.002 -13.424 -19.602 1.00 46.16 188 SER A CA 1
ATOM 1475 C C . SER A 1 188 ? 10.560 -13.386 -20.124 1.00 46.16 188 SER A C 1
ATOM 1477 O O . SER A 1 188 ? 9.928 -14.438 -20.238 1.00 46.16 188 SER A O 1
ATOM 1479 N N . LEU A 1 189 ? 10.013 -12.212 -20.459 1.00 44.94 189 LEU A N 1
ATOM 1480 C CA . LEU A 1 189 ? 8.689 -12.136 -21.082 1.00 44.94 189 LEU A CA 1
ATOM 1481 C C . LEU A 1 189 ? 8.790 -12.567 -22.559 1.00 44.94 189 LEU A C 1
ATOM 1483 O O . LEU A 1 189 ? 9.544 -11.948 -23.314 1.00 44.94 189 LEU A O 1
ATOM 1487 N N . PRO A 1 190 ? 8.044 -13.597 -23.008 1.00 38.59 190 PRO A N 1
ATOM 1488 C CA . PRO A 1 190 ? 8.047 -14.001 -24.408 1.00 38.59 190 PRO A CA 1
ATOM 1489 C C . PRO A 1 190 ? 7.597 -12.827 -25.283 1.00 38.59 190 PRO A C 1
ATOM 1491 O O . PRO A 1 190 ? 6.477 -12.328 -25.127 1.00 38.59 190 PRO A O 1
ATOM 1494 N N . LYS A 1 191 ? 8.454 -12.407 -26.225 1.00 45.03 191 LYS A N 1
ATOM 1495 C CA . LYS A 1 191 ? 8.165 -11.341 -27.208 1.00 45.03 191 LYS A CA 1
ATOM 1496 C C . LYS A 1 191 ? 6.853 -11.580 -27.978 1.00 45.03 191 LYS A C 1
ATOM 1498 O O . LYS A 1 191 ? 6.235 -10.635 -28.457 1.00 45.03 191 LYS A O 1
ATOM 1503 N N . GLU A 1 192 ? 6.387 -12.825 -28.029 1.00 41.75 192 GLU A N 1
ATOM 1504 C CA . GLU A 1 192 ? 5.170 -13.263 -28.718 1.00 41.75 192 GLU A CA 1
ATOM 1505 C C . GLU A 1 192 ? 3.859 -12.755 -28.085 1.00 41.75 192 GLU A C 1
ATOM 1507 O O . GLU A 1 192 ? 2.823 -12.775 -28.742 1.00 41.75 192 GLU A O 1
ATOM 1512 N N . ARG A 1 193 ? 3.868 -12.227 -26.848 1.00 40.22 193 ARG A N 1
ATOM 1513 C CA . ARG A 1 193 ? 2.651 -11.665 -26.216 1.00 40.22 193 ARG A CA 1
ATOM 1514 C C . ARG A 1 193 ? 2.416 -10.173 -26.463 1.00 40.22 193 ARG A C 1
ATOM 1516 O O . ARG A 1 193 ? 1.374 -9.656 -26.064 1.00 40.22 193 ARG A O 1
ATOM 1523 N N . CYS A 1 194 ? 3.343 -9.485 -27.130 1.00 37.09 194 CYS A N 1
ATOM 1524 C CA . CYS A 1 194 ? 3.214 -8.060 -27.455 1.00 37.09 194 CYS A CA 1
ATOM 1525 C C . CYS A 1 194 ? 2.289 -7.762 -28.648 1.00 37.09 194 CYS A C 1
ATOM 1527 O O . CYS A 1 194 ? 2.041 -6.591 -28.917 1.00 37.09 194 CYS A O 1
ATOM 1529 N N . GLN A 1 195 ? 1.756 -8.783 -29.331 1.00 33.84 195 GLN A N 1
ATOM 1530 C CA . GLN A 1 195 ? 0.850 -8.625 -30.480 1.00 33.84 195 GLN A CA 1
ATOM 1531 C C . GLN A 1 195 ? -0.643 -8.735 -30.146 1.00 33.84 195 GLN A C 1
ATOM 1533 O O . GLN A 1 195 ? -1.464 -8.899 -31.045 1.00 33.84 195 GLN A O 1
ATOM 1538 N N . LEU A 1 196 ? -1.044 -8.619 -28.878 1.00 35.12 196 LEU A N 1
ATOM 1539 C CA . LEU A 1 196 ? -2.449 -8.309 -28.618 1.00 35.12 196 LEU A CA 1
ATOM 1540 C C . LEU A 1 196 ? -2.672 -6.852 -29.030 1.00 35.12 196 LEU A C 1
ATOM 1542 O O . LEU A 1 196 ? -2.383 -5.927 -28.273 1.00 35.12 196 LEU A O 1
ATOM 1546 N N . GLU A 1 197 ? -3.108 -6.666 -30.276 1.00 36.16 197 GLU A N 1
ATOM 1547 C CA . GLU A 1 197 ? -3.716 -5.434 -30.755 1.00 36.16 197 GLU A CA 1
ATOM 1548 C C . GLU A 1 197 ? -4.903 -5.109 -29.846 1.00 36.16 197 GLU A C 1
ATOM 1550 O O . GLU A 1 197 ? -5.944 -5.764 -29.878 1.00 36.16 197 GLU A O 1
ATOM 1555 N N . TRP A 1 198 ? -4.731 -4.098 -29.003 1.00 39.75 198 TRP A N 1
ATOM 1556 C CA . TRP A 1 198 ? -5.825 -3.486 -28.266 1.00 39.75 198 TRP A CA 1
ATOM 1557 C C . TRP A 1 198 ? -6.217 -2.229 -29.038 1.00 39.75 198 TRP A C 1
ATOM 1559 O O . TRP A 1 198 ? -5.491 -1.233 -28.995 1.00 39.75 198 TRP A O 1
ATOM 1569 N N . LYS A 1 199 ? -7.314 -2.331 -29.798 1.00 32.47 199 LYS A N 1
ATOM 1570 C CA . LYS A 1 199 ? -8.043 -1.174 -30.335 1.00 32.47 199 LYS A CA 1
ATOM 1571 C C . LYS A 1 199 ? -8.520 -0.262 -29.208 1.00 32.47 199 LYS A C 1
ATOM 1573 O O . LYS A 1 199 ? -8.870 -0.798 -28.131 1.00 32.47 199 LYS A O 1
#

Radius of gyration: 20.89 Å; chains: 1; bounding box: 53×42×56 Å